Protein AF-A0A925G0N9-F1 (afdb_monomer)

pLDDT: mean 86.99, std 14.01, range [40.0, 98.62]

Foldseek 3Di:
DDDDDDDDDDDDDVVVVVVVVVVVVVVVVVVVVVVVVVVCVVCVVVVVVVVVVVVVVVVVVVVVVVVVVVVVVVVVVVVVVVVVVVVVVVVVVCVVLLVLQLVLLVLLLVLLQLLLPDDPPDPVNVVSVVSNVCSLVHDNVVRDDPQLNVLSVQLVCLVVCNDPCNVDPVSSSVVSNVSSVSNNVSSVVSSCVVVVHPVVVVPDPDDDD

Solvent-accessible surface area (backbone atoms only — 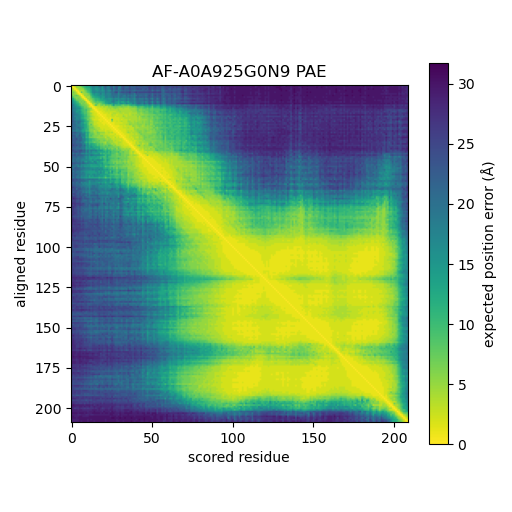not comparable to full-atom values): 11627 Å² total; per-residue (Å²): 136,88,82,87,79,88,82,80,84,84,77,87,53,72,68,60,55,53,52,50,54,51,51,51,51,53,51,51,53,50,52,51,51,53,53,50,55,60,50,49,70,70,45,51,66,56,52,53,51,50,52,53,54,50,51,53,52,51,51,55,56,54,49,62,57,51,53,57,58,51,52,54,52,51,52,52,51,52,48,54,47,48,55,50,51,50,56,48,50,53,52,60,70,46,43,67,58,51,54,51,36,52,52,47,46,49,54,44,35,50,21,36,42,44,45,35,69,46,58,92,86,39,71,66,26,56,55,22,49,53,51,35,50,48,35,67,79,40,72,38,69,79,58,56,52,74,64,36,48,50,32,50,50,51,40,50,32,34,73,72,53,73,30,81,75,18,72,44,74,70,44,26,48,57,44,35,40,53,35,24,52,49,31,41,51,33,43,52,52,53,50,21,61,77,69,76,40,74,63,73,81,66,54,70,100,79,78,75,135

Secondary structure (DSSP, 8-state):
-------------HHHHHHHHHHHHHHHHHHHHHHHHHHHHHHHHHHHHHHHHHHHHHHHHHHHHHHHHHHHHHHHHHHHHHHHHHHHHHHHHHHHHHHHHHHHHHHHHHHHHHHHHS-TT-HHHHHHHHHHHHHHTTGGGGT--HHHHHHHHHHHHHHTT-SGGGSSHHHHHHHHHHHHHHHHHHHHHHHHHHHT--SSTTS-S----

Mean predicted aligned error: 13.62 Å

Radius of gyration: 53.4 Å; Cα contacts (8 Å, |Δi|>4): 105; chains: 1; bounding box: 103×38×160 Å

Sequence (209 aa):
METQSPKDKETNDPVADLQLQKLQLEVESLSAKTKWENSIGRYLPFLTAVIAVAGLWFSNYQFNSKFNAEQTQRAEEVQKQLERDTAARERESRKPFWEKQIALYFEASTSAATIATLPLNHPERKTAEEKFRLLYWGPLALVEDQAVKEAMVQFGSCLDGRSKECDSEIAREVELRNLSLNLANKCRKSISVSWNIDLNSMAMPNEKP

Structure (mmCIF, N/CA/C/O backbone):
data_AF-A0A925G0N9-F1
#
_entry.id   AF-A0A925G0N9-F1
#
loop_
_atom_site.group_PDB
_atom_site.id
_atom_site.type_symbol
_atom_site.label_atom_id
_atom_site.label_alt_id
_atom_site.label_comp_id
_atom_site.label_asym_id
_atom_site.label_entity_id
_atom_site.label_seq_id
_atom_site.pdbx_PDB_ins_code
_atom_site.Cartn_x
_atom_site.Cartn_y
_atom_site.Cartn_z
_atom_site.occupancy
_atom_site.B_iso_or_equiv
_atom_site.auth_seq_id
_atom_site.auth_comp_id
_atom_site.auth_asym_id
_atom_site.auth_atom_id
_atom_site.pdbx_PDB_model_num
ATOM 1 N N . MET A 1 1 ? -80.723 3.391 125.667 1.00 40.00 1 MET A N 1
ATOM 2 C CA . MET A 1 1 ? -79.500 2.572 125.574 1.00 40.00 1 MET A CA 1
ATOM 3 C C . MET A 1 1 ? -78.505 3.352 124.743 1.00 40.00 1 MET A C 1
ATOM 5 O O . MET A 1 1 ? -78.756 3.587 123.569 1.00 40.00 1 MET A O 1
ATOM 9 N N . GLU A 1 2 ? -77.488 3.868 125.426 1.00 41.25 2 GLU A N 1
ATOM 10 C CA . GLU A 1 2 ? -76.334 4.581 124.880 1.00 41.25 2 GLU A CA 1
ATOM 11 C C . GLU A 1 2 ? -75.492 3.695 123.962 1.00 41.25 2 GLU A C 1
ATOM 13 O O . GLU A 1 2 ? -75.309 2.520 124.265 1.00 41.25 2 GLU A O 1
ATOM 18 N N . THR A 1 3 ? -74.885 4.309 122.946 1.00 42.41 3 THR A N 1
ATOM 19 C CA . THR A 1 3 ? -73.450 4.153 122.651 1.00 42.41 3 THR A CA 1
ATOM 20 C C . THR A 1 3 ? -72.942 5.414 121.936 1.00 42.41 3 THR A C 1
ATOM 22 O O . THR A 1 3 ? -73.265 5.679 120.780 1.00 42.41 3 THR A O 1
ATOM 25 N N . GLN A 1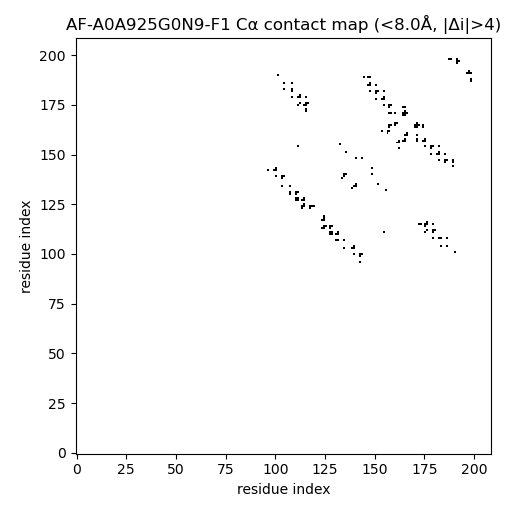 4 ? -72.162 6.229 122.654 1.00 41.41 4 GLN A N 1
ATOM 26 C CA . GLN A 1 4 ? -71.309 7.282 122.093 1.00 41.41 4 GLN A CA 1
ATOM 27 C C . GLN A 1 4 ? -70.029 6.643 121.527 1.00 41.41 4 GLN A C 1
ATOM 29 O O . GLN A 1 4 ? -69.419 5.806 122.186 1.00 41.41 4 GLN A O 1
ATOM 34 N N . SER A 1 5 ? -69.615 7.063 120.328 1.00 41.75 5 SER A N 1
ATOM 35 C CA . SER A 1 5 ? -68.311 6.757 119.717 1.00 41.75 5 SER A CA 1
ATOM 36 C C . SER A 1 5 ? -67.463 8.041 119.687 1.00 41.75 5 SER A C 1
ATOM 38 O O . SER A 1 5 ? -68.023 9.104 119.384 1.00 41.75 5 SER A O 1
ATOM 40 N N . PRO A 1 6 ? -66.163 8.006 120.040 1.00 47.06 6 PRO A N 1
ATOM 41 C CA . PRO A 1 6 ? -65.368 9.207 120.256 1.00 47.06 6 PRO A CA 1
ATOM 42 C C . PRO A 1 6 ? -64.896 9.811 118.926 1.00 47.06 6 PRO A C 1
ATOM 44 O O . PRO A 1 6 ? -64.360 9.127 118.059 1.00 47.06 6 PRO A O 1
ATOM 47 N N . LYS A 1 7 ? -65.116 11.121 118.769 1.00 45.38 7 LYS A N 1
ATOM 48 C CA . LYS A 1 7 ? -64.512 11.946 117.716 1.00 45.38 7 LYS A CA 1
ATOM 49 C C . LYS A 1 7 ? -63.084 12.296 118.126 1.00 45.38 7 LYS A C 1
ATOM 51 O O . LYS A 1 7 ? -62.900 13.201 118.942 1.00 45.38 7 LYS A O 1
ATOM 56 N N . ASP A 1 8 ? -62.106 11.643 117.516 1.00 45.06 8 ASP A N 1
ATOM 57 C CA . ASP A 1 8 ? -60.721 12.099 117.559 1.00 45.06 8 ASP A CA 1
ATOM 58 C C . ASP A 1 8 ? -60.530 13.257 116.570 1.00 45.06 8 ASP A C 1
ATOM 60 O O . ASP A 1 8 ? -60.962 13.217 115.418 1.00 45.06 8 ASP A O 1
ATOM 64 N N . LYS A 1 9 ? -59.955 14.350 117.080 1.00 51.22 9 LYS A N 1
ATOM 65 C CA . LYS A 1 9 ? -59.645 15.573 116.338 1.00 51.22 9 LYS A CA 1
ATOM 66 C C . LYS A 1 9 ? -58.435 15.327 115.441 1.00 51.22 9 LYS A C 1
ATOM 68 O O . LYS A 1 9 ? -57.320 15.182 115.930 1.00 51.22 9 LYS A O 1
ATOM 73 N N . GLU A 1 10 ? -58.672 15.357 114.141 1.00 50.53 10 GLU A N 1
ATOM 74 C CA . GLU A 1 10 ? -57.658 15.379 113.093 1.00 50.53 10 GLU A CA 1
ATOM 75 C C . GLU A 1 10 ? -57.023 16.782 113.035 1.00 50.53 10 GLU A C 1
ATOM 77 O O . GLU A 1 10 ? -57.635 17.759 112.597 1.00 50.53 10 GLU A O 1
ATOM 82 N N . THR A 1 11 ? -55.813 16.924 113.577 1.00 56.38 11 THR A N 1
ATOM 83 C CA . THR A 1 11 ? -54.977 18.118 113.405 1.00 56.38 11 THR A CA 1
ATOM 84 C C . THR A 1 11 ? -54.283 18.047 112.046 1.00 56.38 11 THR A C 1
ATOM 86 O O . THR A 1 11 ? -53.332 17.286 111.892 1.00 56.38 11 THR A O 1
ATOM 89 N N . ASN A 1 12 ? -54.763 18.842 111.084 1.00 62.28 12 ASN A N 1
ATOM 90 C CA . ASN A 1 12 ? -54.131 19.069 109.778 1.00 62.28 12 ASN A CA 1
ATOM 91 C C . ASN A 1 12 ? -52.740 19.703 109.954 1.00 62.28 12 ASN A C 1
ATOM 93 O O . ASN A 1 12 ? -52.640 20.904 110.218 1.00 62.28 12 ASN A O 1
ATOM 97 N N . ASP A 1 13 ? -51.684 18.901 109.807 1.00 67.88 13 ASP A N 1
ATOM 98 C CA . ASP A 1 13 ? -50.297 19.363 109.723 1.00 67.88 13 ASP A CA 1
ATOM 99 C C . ASP A 1 13 ? -49.914 19.563 108.239 1.00 67.88 13 ASP A C 1
ATOM 101 O O . ASP A 1 13 ? -49.691 18.586 107.519 1.00 67.88 13 ASP A O 1
ATOM 105 N N . PRO A 1 14 ? -49.828 20.815 107.747 1.00 73.69 14 PRO A N 1
ATOM 106 C CA . PRO A 1 14 ? -49.604 21.112 106.330 1.00 73.69 14 PRO A CA 1
ATOM 107 C C . PRO A 1 14 ? -48.234 20.641 105.818 1.00 73.69 14 PRO A C 1
ATOM 109 O O . PRO A 1 14 ? -48.024 20.537 104.608 1.00 73.69 14 PRO A O 1
ATOM 112 N N . VAL A 1 15 ? -47.287 20.354 106.719 1.00 77.50 15 VAL A N 1
ATOM 113 C CA . VAL A 1 15 ? -45.967 19.826 106.353 1.00 77.50 15 VAL A CA 1
ATOM 114 C C . VAL A 1 15 ? -46.062 18.350 105.964 1.00 77.50 15 VAL A C 1
ATOM 116 O O . VAL A 1 15 ? -45.375 17.918 105.034 1.00 77.50 15 VAL A O 1
ATOM 119 N N . ALA A 1 16 ? -46.944 17.590 106.618 1.00 77.12 16 ALA A N 1
ATOM 120 C CA . ALA A 1 16 ? -47.178 16.184 106.306 1.00 77.12 16 ALA A CA 1
ATOM 121 C C . ALA A 1 16 ? -47.829 16.017 104.920 1.00 77.12 16 ALA A C 1
ATOM 123 O O . ALA A 1 16 ? -47.394 15.175 104.130 1.00 77.12 16 ALA A O 1
ATOM 124 N N . ASP A 1 17 ? -48.784 16.884 104.578 1.00 77.38 17 ASP A N 1
ATOM 125 C CA . ASP A 1 17 ? -49.449 16.876 103.268 1.00 77.38 17 ASP A CA 1
ATOM 126 C C . ASP A 1 17 ? -48.493 17.230 102.117 1.00 77.38 17 ASP A C 1
ATOM 128 O O . ASP A 1 17 ? -48.529 16.614 101.047 1.00 77.38 17 ASP A O 1
ATOM 132 N N . LEU A 1 18 ? -47.580 18.182 102.338 1.00 83.50 18 LEU A N 1
ATOM 133 C CA . LEU A 1 18 ? -46.551 18.553 101.360 1.00 83.50 18 LEU A CA 1
ATOM 134 C C . LEU A 1 18 ? -45.558 17.414 101.094 1.00 83.50 18 LEU A C 1
ATOM 136 O O . LEU A 1 18 ? -45.156 17.186 99.949 1.00 83.50 18 LEU A O 1
ATOM 140 N N . GLN A 1 19 ? -45.165 16.679 102.136 1.00 83.88 19 GLN A N 1
ATOM 141 C CA . GLN A 1 19 ? -44.289 15.516 101.987 1.00 83.88 19 GLN A CA 1
ATOM 142 C C . GLN A 1 19 ? -44.997 14.361 101.274 1.00 83.88 19 GLN A C 1
ATOM 144 O O . GLN A 1 19 ? -44.384 13.718 100.419 1.00 83.88 19 GLN A O 1
ATOM 149 N N . LEU A 1 20 ? -46.287 14.149 101.550 1.00 81.81 20 LEU A N 1
ATOM 150 C CA . LEU A 1 20 ? -47.113 13.174 100.838 1.00 81.81 20 LEU A CA 1
ATOM 151 C C . LEU A 1 20 ? -47.229 13.499 99.345 1.00 81.81 20 LEU A C 1
ATOM 153 O O . LEU A 1 20 ? -47.003 12.611 98.524 1.00 81.81 20 LEU A O 1
ATOM 157 N N . GLN A 1 21 ? -47.494 14.756 98.974 1.00 86.56 21 GLN A N 1
ATOM 158 C CA . GLN A 1 21 ? -47.540 15.158 97.561 1.00 86.56 21 GLN A CA 1
ATOM 159 C C . GLN A 1 21 ? -46.202 14.955 96.845 1.00 86.56 21 GLN A C 1
ATOM 161 O O . GLN A 1 21 ? -46.170 14.458 95.718 1.00 86.56 21 GLN A O 1
ATOM 166 N N . LYS A 1 22 ? -45.081 15.311 97.483 1.00 88.94 22 LYS A N 1
ATOM 167 C CA . LYS A 1 22 ? -43.756 15.113 96.883 1.00 88.94 22 LYS A CA 1
ATOM 168 C C . LYS A 1 22 ? -43.456 13.629 96.665 1.00 88.94 22 LYS A C 1
ATOM 170 O O . LYS A 1 22 ? -42.991 13.254 95.591 1.00 88.94 22 LYS A O 1
ATOM 175 N N . LEU A 1 23 ? -43.745 12.796 97.663 1.00 84.88 23 LEU A N 1
ATOM 176 C CA . LEU A 1 23 ? -43.582 11.346 97.564 1.00 84.88 23 LEU A CA 1
ATOM 177 C C . LEU A 1 23 ? -44.458 10.760 96.451 1.00 84.88 23 LEU A C 1
ATOM 179 O O . LEU A 1 23 ? -43.991 9.907 95.702 1.00 84.88 23 LEU A O 1
ATOM 183 N N . GLN A 1 24 ? -45.689 11.249 96.284 1.00 86.94 24 GLN A N 1
ATOM 184 C CA . GLN A 1 24 ? -46.567 10.831 95.188 1.00 86.94 24 GLN A CA 1
ATOM 185 C C . GLN A 1 24 ? -45.986 11.189 93.815 1.00 86.94 24 GLN A C 1
ATOM 187 O O . GLN A 1 24 ? -45.952 10.330 92.936 1.00 86.94 24 GLN A O 1
ATOM 192 N N . LEU A 1 25 ? -45.456 12.403 93.645 1.00 86.00 25 LEU A N 1
ATOM 193 C CA . LEU A 1 25 ? -44.821 12.831 92.393 1.00 86.00 25 LEU A CA 1
ATOM 194 C C . LEU A 1 25 ? -43.533 12.051 92.083 1.00 86.00 25 LEU A C 1
ATOM 196 O O . LEU A 1 25 ? -43.296 11.673 90.934 1.00 86.00 25 LEU A O 1
ATOM 200 N N . GLU A 1 26 ? -42.703 11.768 93.090 1.00 85.75 26 GLU A N 1
ATOM 201 C CA . GLU A 1 26 ? -41.502 10.943 92.912 1.00 85.75 26 GLU A CA 1
ATOM 202 C C . GLU A 1 26 ? -41.869 9.503 92.529 1.00 85.75 26 GLU A C 1
ATOM 204 O O . GLU A 1 26 ? -41.309 8.975 91.567 1.00 85.75 26 GLU A O 1
ATOM 209 N N . VAL A 1 27 ? -42.861 8.896 93.188 1.00 84.44 27 VAL A N 1
ATOM 210 C CA . VAL A 1 27 ? -43.359 7.552 92.847 1.00 84.44 27 VAL A CA 1
ATOM 211 C C . VAL A 1 27 ? -43.959 7.519 91.441 1.00 84.44 27 VAL A C 1
ATOM 213 O O . VAL A 1 27 ? -43.695 6.582 90.686 1.00 84.44 27 VAL A O 1
ATOM 216 N N . GLU A 1 28 ? -44.718 8.541 91.046 1.00 85.75 28 GLU A N 1
ATOM 217 C CA . GLU A 1 28 ? -45.320 8.617 89.716 1.00 85.75 28 GLU A CA 1
ATOM 218 C C . GLU A 1 28 ? -44.247 8.752 88.627 1.00 85.75 28 GLU A C 1
ATOM 220 O O . GLU A 1 28 ? -44.262 7.990 87.655 1.00 85.75 28 GLU A O 1
ATOM 225 N N . SER A 1 29 ? -43.252 9.623 88.833 1.00 86.06 29 SER A N 1
ATOM 226 C CA . SER A 1 29 ? -42.127 9.802 87.904 1.00 86.06 29 SER A CA 1
ATOM 227 C C . SER A 1 29 ? -41.248 8.550 87.785 1.00 86.06 29 SER A C 1
ATOM 229 O O . SER A 1 29 ? -40.848 8.175 86.678 1.00 86.06 29 SER A O 1
ATOM 231 N N . LEU A 1 30 ? -41.005 7.845 88.896 1.00 81.31 30 LEU A N 1
ATOM 232 C CA . LEU A 1 30 ? -40.282 6.575 88.902 1.00 81.31 30 LEU A CA 1
ATOM 233 C C . LEU A 1 30 ? -41.087 5.497 88.179 1.00 81.31 30 LEU A C 1
ATOM 235 O O . LEU A 1 30 ? -40.538 4.805 87.326 1.00 81.31 30 LEU A O 1
ATOM 239 N N . SER A 1 31 ? -42.398 5.414 88.420 1.00 81.50 31 SER A N 1
ATOM 240 C CA . SER A 1 31 ? -43.270 4.459 87.727 1.00 81.50 31 SER A CA 1
ATOM 241 C C . SER A 1 31 ? -43.333 4.715 86.216 1.00 81.50 31 SER A C 1
ATOM 243 O O . SER A 1 31 ? -43.353 3.766 85.428 1.00 81.50 31 SER A O 1
ATOM 245 N N . ALA A 1 32 ? -43.312 5.985 85.795 1.00 79.69 32 ALA A N 1
ATOM 246 C CA . ALA A 1 32 ? -43.274 6.376 84.391 1.00 79.69 32 ALA A CA 1
ATOM 247 C C . ALA A 1 32 ? -41.940 5.981 83.740 1.00 79.69 32 ALA A C 1
ATOM 249 O O . ALA A 1 32 ? -41.932 5.432 82.635 1.00 79.69 32 ALA A O 1
ATOM 250 N N . LYS A 1 33 ? -40.822 6.170 84.450 1.00 81.00 33 LYS A N 1
ATOM 251 C CA . LYS A 1 33 ? -39.488 5.765 83.992 1.00 81.00 33 LYS A CA 1
ATOM 252 C C . LYS A 1 33 ? -39.362 4.243 83.862 1.00 81.00 33 LYS A C 1
ATOM 254 O O . LYS A 1 33 ? -38.919 3.758 82.824 1.00 81.00 33 LYS A O 1
ATOM 259 N N . THR A 1 34 ? -39.853 3.481 84.841 1.00 82.19 34 THR A N 1
ATOM 260 C CA . THR A 1 34 ? -39.851 2.008 84.7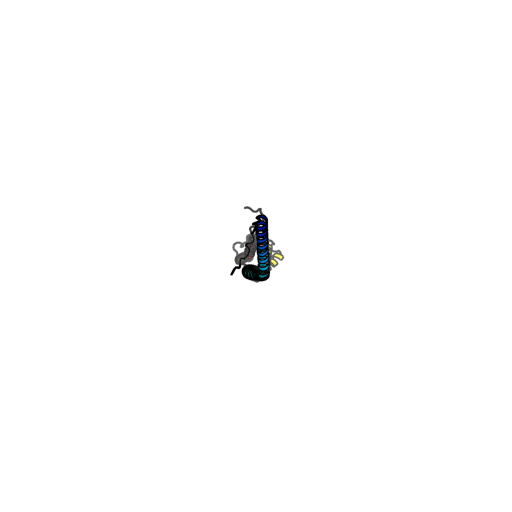93 1.00 82.19 34 THR A CA 1
ATOM 261 C C . THR A 1 34 ? -40.775 1.461 83.697 1.00 82.19 34 THR A C 1
ATOM 263 O O . THR A 1 34 ? -40.439 0.482 83.028 1.00 82.19 34 THR A O 1
ATOM 266 N N . LYS A 1 35 ? -41.928 2.101 83.444 1.00 79.94 35 LYS A N 1
ATOM 267 C CA . LYS A 1 35 ? -42.812 1.747 82.314 1.00 79.94 35 LYS A CA 1
ATOM 268 C C . LYS A 1 35 ? -42.145 1.991 80.959 1.00 79.94 35 LYS A C 1
ATOM 270 O O . LYS A 1 35 ? -42.339 1.191 80.041 1.00 79.94 35 LYS A O 1
ATOM 275 N N . TRP A 1 36 ? -41.368 3.064 80.828 1.00 79.88 36 TRP A N 1
ATOM 276 C CA . TRP A 1 36 ? -40.632 3.377 79.604 1.00 79.88 36 TRP A CA 1
ATOM 277 C C . TRP A 1 36 ? -39.496 2.374 79.348 1.00 79.88 36 TRP A C 1
ATOM 279 O O . TRP A 1 36 ? -39.400 1.839 78.244 1.00 79.88 36 TRP A O 1
ATOM 289 N N . GLU A 1 37 ? -38.723 2.013 80.377 1.00 80.69 37 GLU A N 1
ATOM 290 C CA . GLU A 1 37 ? -37.656 1.000 80.282 1.00 80.69 37 GLU A CA 1
ATOM 291 C C . GLU A 1 37 ? -38.197 -0.387 79.891 1.00 80.69 37 GLU A C 1
ATOM 293 O O . GLU A 1 37 ? -37.686 -1.018 78.961 1.00 80.69 37 GLU A O 1
ATOM 298 N N . ASN A 1 38 ? -39.299 -0.826 80.511 1.00 79.44 38 ASN A N 1
ATOM 299 C CA . ASN A 1 38 ? -39.941 -2.099 80.162 1.00 79.44 38 ASN A CA 1
ATOM 300 C C . ASN A 1 38 ? -40.572 -2.094 78.763 1.00 79.44 38 ASN A C 1
ATOM 302 O O . ASN A 1 38 ? -40.629 -3.134 78.103 1.00 79.44 38 ASN A O 1
ATOM 306 N N . SER A 1 39 ? -41.042 -0.937 78.292 1.00 75.25 39 SER A N 1
ATOM 307 C CA . SER A 1 39 ? -41.597 -0.822 76.942 1.00 75.25 39 SER A CA 1
ATOM 308 C C . SER A 1 39 ? -40.492 -0.903 75.888 1.00 75.25 39 SER A C 1
ATOM 310 O O . SER A 1 39 ? -40.635 -1.637 74.915 1.00 75.25 39 SER A O 1
ATOM 312 N N . ILE A 1 40 ? -39.354 -0.235 76.096 1.00 81.12 40 ILE A N 1
ATOM 313 C CA . ILE A 1 40 ? -38.231 -0.256 75.143 1.00 81.12 40 ILE A CA 1
ATOM 314 C C . ILE A 1 40 ? -37.626 -1.651 75.013 1.00 81.12 40 ILE A C 1
ATOM 316 O O . ILE A 1 40 ? -37.403 -2.113 73.891 1.00 81.12 40 ILE A O 1
ATOM 320 N N . GLY A 1 41 ? -37.417 -2.352 76.133 1.00 78.31 41 GLY A N 1
ATOM 321 C CA . GLY A 1 41 ? -36.842 -3.700 76.125 1.00 78.31 41 GLY A CA 1
ATOM 322 C C . GLY A 1 41 ? -37.651 -4.704 75.296 1.00 78.31 41 GLY A C 1
ATOM 323 O O . GLY A 1 41 ? -37.086 -5.631 74.719 1.00 78.31 41 GLY A O 1
ATOM 324 N N . ARG A 1 42 ? -38.966 -4.488 75.164 1.00 82.56 42 ARG A N 1
ATOM 325 C CA . ARG A 1 42 ? -39.863 -5.363 74.399 1.00 82.56 42 ARG A CA 1
ATOM 326 C C . ARG A 1 42 ? -39.842 -5.098 72.891 1.00 82.56 42 ARG A C 1
ATOM 328 O O . ARG A 1 42 ? -40.061 -6.030 72.121 1.00 82.56 42 ARG A O 1
ATOM 335 N N . TYR A 1 43 ? -39.569 -3.864 72.462 1.00 88.12 43 TYR A N 1
ATOM 336 C CA . TYR A 1 43 ? -39.591 -3.481 71.040 1.00 88.12 43 TYR A CA 1
ATOM 337 C C . TYR A 1 43 ? -38.209 -3.467 70.376 1.00 88.12 43 TYR A C 1
ATOM 339 O O . TYR A 1 43 ? -38.127 -3.569 69.152 1.00 88.12 43 TYR A O 1
ATOM 347 N N . LEU A 1 44 ? -37.127 -3.410 71.159 1.00 87.88 44 LEU A N 1
ATOM 348 C CA . LEU A 1 44 ? -35.748 -3.419 70.661 1.00 87.88 44 LEU A CA 1
ATOM 349 C C . LEU A 1 44 ? -35.438 -4.546 69.641 1.00 87.88 44 LEU A C 1
ATOM 351 O O . LEU A 1 44 ? -34.904 -4.225 68.578 1.00 87.88 44 LEU A O 1
ATOM 355 N N . PRO A 1 45 ? -35.787 -5.833 69.874 1.00 89.44 45 PRO A N 1
ATOM 356 C CA . PRO A 1 45 ? -35.461 -6.910 68.928 1.00 89.44 45 PRO A CA 1
ATOM 357 C C . PRO A 1 45 ? -36.307 -6.876 67.648 1.00 89.44 45 PRO A C 1
ATOM 359 O O . PRO A 1 45 ? -35.866 -7.321 66.590 1.00 89.44 45 PRO A O 1
ATOM 362 N N . PHE A 1 46 ? -37.522 -6.329 67.714 1.00 91.06 46 PHE A N 1
ATOM 363 C CA . PHE A 1 46 ? -38.343 -6.137 66.521 1.00 91.06 46 PHE A CA 1
ATOM 364 C C . PHE A 1 46 ? -37.770 -5.026 65.643 1.00 91.06 46 PHE A C 1
ATOM 366 O O . PHE A 1 46 ? -37.723 -5.167 64.424 1.00 91.06 46 PHE A O 1
ATOM 373 N N . LEU A 1 47 ? -37.270 -3.951 66.258 1.00 90.38 47 LEU A N 1
ATOM 374 C CA . LEU A 1 47 ? -36.650 -2.845 65.536 1.00 90.38 47 LEU A CA 1
ATOM 375 C C . LEU A 1 47 ? -35.398 -3.300 64.767 1.00 90.38 47 LEU A C 1
ATOM 377 O O . LEU A 1 47 ? -35.238 -2.963 63.595 1.00 90.38 47 LEU A O 1
ATOM 381 N N . THR A 1 48 ? -34.534 -4.107 65.391 1.00 91.12 48 THR A N 1
ATOM 382 C CA . THR A 1 48 ? -33.322 -4.633 64.739 1.00 91.12 48 THR A CA 1
ATOM 383 C C . THR A 1 48 ? -33.650 -5.590 63.594 1.00 91.12 48 THR A C 1
ATOM 385 O O . THR A 1 48 ? -33.023 -5.506 62.537 1.00 91.12 48 THR A O 1
ATOM 388 N N . ALA A 1 49 ? -34.667 -6.443 63.755 1.00 93.25 49 ALA A N 1
ATOM 389 C CA . ALA A 1 49 ? -35.142 -7.320 62.687 1.00 93.25 49 ALA A CA 1
ATOM 390 C C . ALA A 1 49 ? -35.673 -6.523 61.482 1.00 93.25 49 ALA A C 1
ATOM 392 O O . ALA A 1 49 ? -35.341 -6.836 60.339 1.00 93.25 49 ALA A O 1
ATOM 393 N N . VAL A 1 50 ? -36.437 -5.452 61.721 1.00 94.94 50 VAL A N 1
ATOM 394 C CA . VAL A 1 50 ? -36.953 -4.577 60.654 1.00 94.94 50 VAL A CA 1
ATOM 395 C C . VAL A 1 50 ? -35.817 -3.872 59.912 1.00 94.94 50 VAL A C 1
ATOM 397 O O . VAL A 1 50 ? -35.823 -3.844 58.682 1.00 94.94 50 VAL A O 1
ATOM 400 N N . ILE A 1 51 ? -34.814 -3.358 60.630 1.00 93.81 51 ILE A N 1
ATOM 401 C CA . ILE A 1 51 ? -33.635 -2.722 60.020 1.00 93.81 51 ILE A CA 1
ATOM 402 C C . ILE A 1 51 ? -32.874 -3.719 59.132 1.00 93.81 51 ILE A C 1
ATOM 404 O O . ILE A 1 51 ? -32.490 -3.373 58.014 1.00 93.81 51 ILE A O 1
ATOM 408 N N . ALA A 1 52 ? -32.698 -4.964 59.585 1.00 94.81 52 ALA A N 1
ATOM 409 C CA . ALA A 1 52 ? -32.016 -6.000 58.809 1.00 94.81 52 ALA A CA 1
ATOM 410 C C . ALA A 1 52 ? -32.769 -6.355 57.512 1.00 94.81 52 ALA A C 1
ATOM 412 O O . ALA A 1 52 ? -32.163 -6.425 56.440 1.00 94.81 52 ALA A O 1
ATOM 413 N N . VAL A 1 53 ? -34.094 -6.523 57.586 1.00 95.19 53 VAL A N 1
ATOM 414 C CA . VAL A 1 53 ? -34.935 -6.810 56.411 1.00 95.19 53 VAL A CA 1
ATOM 415 C C . VAL A 1 53 ? -34.945 -5.629 55.439 1.00 95.19 53 VAL A C 1
ATOM 417 O O . VAL A 1 53 ? -34.804 -5.829 54.232 1.00 95.19 53 VAL A O 1
ATOM 420 N N . ALA A 1 54 ? -35.037 -4.398 55.948 1.00 95.00 54 ALA A N 1
ATOM 421 C CA . ALA A 1 5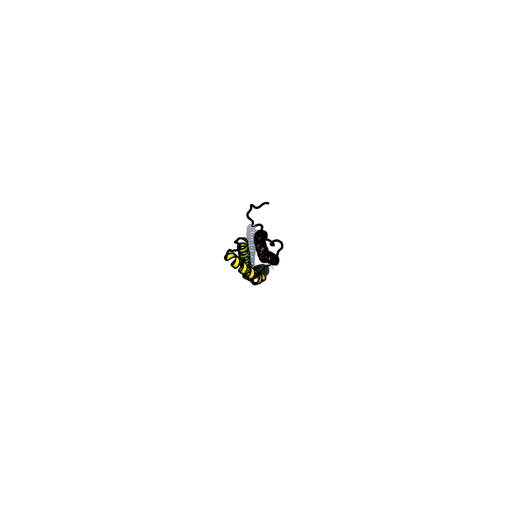4 ? -34.966 -3.191 55.129 1.00 95.00 54 ALA A CA 1
ATOM 422 C C . ALA A 1 54 ? -33.613 -3.067 54.404 1.00 95.00 54 ALA A C 1
ATOM 424 O O . ALA A 1 54 ? -33.582 -2.731 53.220 1.00 95.00 54 ALA A O 1
ATOM 425 N N . GLY A 1 55 ? -32.504 -3.401 55.076 1.00 95.06 55 GLY A N 1
ATOM 426 C CA . GLY A 1 55 ? -31.166 -3.423 54.478 1.00 95.06 55 GLY A CA 1
ATOM 427 C C . GLY A 1 55 ? -31.032 -4.437 53.339 1.00 95.06 55 GLY A C 1
ATOM 428 O O . GLY A 1 55 ? -30.503 -4.103 52.278 1.00 95.06 55 GLY A O 1
ATOM 429 N N . LEU A 1 56 ? -31.568 -5.650 53.515 1.00 95.19 56 LEU A N 1
ATOM 430 C CA . LEU A 1 56 ? -31.599 -6.674 52.462 1.00 95.19 56 LEU A CA 1
ATOM 431 C C . LEU A 1 56 ? -32.448 -6.239 51.263 1.00 95.19 56 LEU A C 1
ATOM 433 O O . LEU A 1 56 ? -32.035 -6.416 50.117 1.00 95.19 56 LEU A O 1
ATOM 437 N N . TRP A 1 57 ? -33.609 -5.633 51.515 1.00 94.69 57 TRP A N 1
ATOM 438 C CA . TRP A 1 57 ? -34.502 -5.161 50.457 1.00 94.69 57 TRP A CA 1
ATOM 439 C C . TRP A 1 57 ? -33.872 -4.014 49.654 1.00 94.69 57 TRP A C 1
ATOM 441 O O . TRP A 1 57 ? -33.860 -4.042 48.422 1.00 94.69 57 TRP A O 1
ATOM 451 N N . PHE A 1 58 ? -33.255 -3.052 50.347 1.00 93.38 58 PHE A N 1
ATOM 452 C CA . PHE A 1 58 ? -32.523 -1.945 49.731 1.00 93.38 58 PHE A CA 1
ATOM 453 C C . PHE A 1 58 ? -31.311 -2.428 48.922 1.00 93.38 58 PHE A C 1
ATOM 455 O O . PHE A 1 58 ? -31.081 -1.954 47.809 1.00 93.38 58 PHE A O 1
ATOM 462 N N . SER A 1 59 ? -30.562 -3.405 49.444 1.00 89.25 59 SER A N 1
ATOM 463 C CA . SER A 1 59 ? -29.427 -4.015 48.745 1.00 89.25 59 SER A CA 1
ATOM 464 C C . SER A 1 59 ? -29.859 -4.693 47.439 1.00 89.25 59 SER A C 1
ATOM 466 O O . SER A 1 59 ? -29.258 -4.443 46.393 1.00 89.25 59 SER A O 1
ATOM 468 N N . ASN A 1 60 ? -30.945 -5.471 47.469 1.00 89.38 60 ASN A N 1
ATOM 469 C CA . ASN A 1 60 ? -31.451 -6.183 46.294 1.00 89.38 60 ASN A CA 1
ATOM 470 C C . ASN A 1 60 ? -31.986 -5.213 45.220 1.00 89.38 60 ASN A C 1
ATOM 472 O O . ASN A 1 60 ? -31.709 -5.364 44.029 1.00 89.38 60 ASN A O 1
ATOM 476 N N . TYR A 1 61 ? -32.664 -4.140 45.645 1.00 91.31 61 TYR A N 1
ATOM 477 C CA . TYR A 1 61 ? -33.111 -3.070 44.748 1.00 91.31 61 TYR A CA 1
ATOM 478 C C . TYR A 1 61 ? -31.935 -2.333 44.079 1.00 91.31 61 TYR A C 1
ATOM 480 O O . TYR A 1 61 ? -31.940 -2.078 42.869 1.00 91.31 61 TYR A O 1
ATOM 488 N N . GLN A 1 62 ? -30.886 -2.018 44.844 1.00 85.81 62 GLN A N 1
ATOM 489 C CA . GLN A 1 62 ? -29.713 -1.323 44.315 1.00 85.81 62 GLN A CA 1
ATOM 490 C C . GLN A 1 62 ? -28.891 -2.210 43.360 1.00 85.81 62 GLN A C 1
ATOM 492 O O . GLN A 1 62 ? -28.336 -1.712 42.381 1.00 85.81 62 GLN A O 1
ATOM 497 N N . PHE A 1 63 ? -28.838 -3.521 43.607 1.00 89.44 63 PHE A N 1
ATOM 498 C CA . PHE A 1 63 ? -28.135 -4.471 42.745 1.00 89.44 63 PHE A CA 1
ATOM 499 C C . PHE A 1 63 ? -28.815 -4.621 41.378 1.00 89.44 63 PHE A C 1
ATOM 501 O O . PHE A 1 63 ? -28.154 -4.520 40.344 1.00 89.44 63 PHE A O 1
ATOM 508 N N . ASN A 1 64 ? -30.144 -4.769 41.362 1.00 80.19 64 ASN A N 1
ATOM 509 C CA . ASN A 1 64 ? -30.901 -4.955 40.122 1.00 80.19 64 ASN A CA 1
ATOM 510 C C . ASN A 1 64 ? -30.820 -3.736 39.180 1.00 80.19 64 ASN A C 1
ATOM 512 O O . ASN A 1 64 ? -30.819 -3.884 37.962 1.00 80.19 64 ASN A O 1
ATOM 516 N N . SER A 1 65 ? -30.713 -2.522 39.728 1.00 81.44 65 SER A N 1
ATOM 517 C CA . SER A 1 65 ? -30.569 -1.296 38.924 1.00 81.44 65 SER A CA 1
ATOM 518 C C . SER A 1 65 ? -29.156 -1.097 38.360 1.00 81.44 65 SER A C 1
ATOM 520 O O . SER A 1 65 ? -29.015 -0.723 37.197 1.00 81.44 65 SER A O 1
ATOM 522 N N . LYS A 1 66 ? -28.105 -1.382 39.142 1.00 78.38 66 LYS A N 1
ATOM 523 C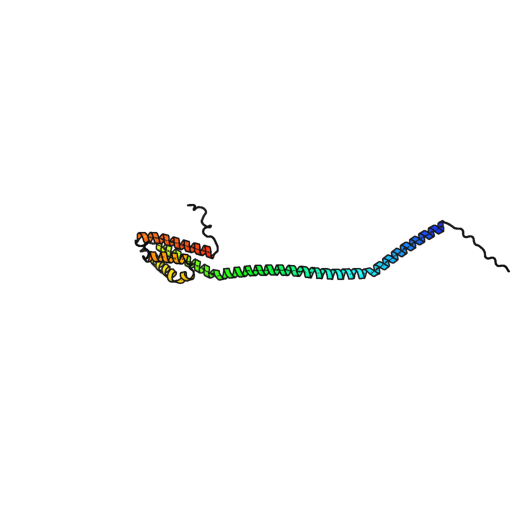 CA . LYS A 1 66 ? -26.705 -1.223 38.705 1.00 78.38 66 LYS A CA 1
ATOM 524 C C . LYS A 1 66 ? -26.285 -2.251 37.657 1.00 78.38 66 LYS A C 1
ATOM 526 O O . LYS A 1 66 ? -25.583 -1.905 36.711 1.00 78.38 66 LYS A O 1
ATOM 531 N N . PHE A 1 67 ? -26.751 -3.490 37.796 1.00 81.38 67 PHE A N 1
ATOM 532 C CA . PHE A 1 67 ? -26.379 -4.581 36.898 1.00 81.38 67 PHE A CA 1
ATOM 533 C C . PHE A 1 67 ? -26.858 -4.346 35.456 1.00 81.38 67 PHE A C 1
ATOM 535 O O . PHE A 1 67 ? -26.116 -4.589 34.506 1.00 81.38 67 PHE A O 1
ATOM 542 N N . ASN A 1 68 ? -28.067 -3.800 35.286 1.00 78.31 68 ASN A N 1
ATOM 543 C CA . ASN A 1 68 ? -28.628 -3.519 33.962 1.00 78.31 68 ASN A CA 1
ATOM 544 C C . ASN A 1 68 ? -27.870 -2.404 33.225 1.00 78.31 68 ASN A C 1
ATOM 546 O O . ASN A 1 68 ? -27.639 -2.521 32.025 1.00 78.31 68 ASN A O 1
ATOM 550 N N . ALA A 1 69 ? -27.444 -1.357 33.940 1.00 83.75 69 ALA A N 1
ATOM 551 C CA . ALA A 1 69 ? -26.678 -0.256 33.352 1.00 83.75 69 ALA A CA 1
ATOM 552 C C . ALA A 1 69 ? -25.256 -0.685 32.940 1.00 83.75 69 ALA A C 1
ATOM 554 O O . ALA A 1 69 ? -24.740 -0.255 31.907 1.00 83.75 69 ALA A O 1
ATOM 555 N N . GLU A 1 70 ? -24.625 -1.561 33.723 1.00 84.38 70 GLU A N 1
ATOM 556 C CA . GLU A 1 70 ? -23.278 -2.057 33.435 1.00 84.38 70 GLU A CA 1
ATOM 557 C C . GLU A 1 70 ? -23.260 -3.031 32.245 1.00 84.38 70 GLU A C 1
ATOM 559 O O . GLU A 1 70 ? -22.355 -2.980 31.413 1.00 84.38 70 GLU A O 1
ATOM 564 N N . GLN A 1 71 ? -24.286 -3.877 32.105 1.00 82.94 71 GLN A N 1
ATOM 565 C CA . GLN A 1 71 ? -24.423 -4.772 30.951 1.00 82.94 71 GLN A CA 1
ATOM 566 C C . GLN A 1 71 ? -24.536 -4.010 29.629 1.00 82.94 71 GLN A C 1
ATOM 568 O O . GLN A 1 71 ? -23.897 -4.397 28.653 1.00 82.94 71 GLN A O 1
ATOM 573 N N . THR A 1 72 ? -25.294 -2.909 29.594 1.00 85.44 72 THR A N 1
ATOM 574 C CA . THR A 1 72 ? -25.400 -2.074 28.389 1.00 85.44 72 THR A CA 1
ATOM 575 C C . THR A 1 72 ? -24.065 -1.443 28.007 1.00 85.44 72 THR A C 1
ATOM 577 O O . THR A 1 72 ? -23.688 -1.484 26.840 1.00 85.44 72 THR A O 1
ATOM 580 N N . GLN A 1 73 ? -23.300 -0.950 28.985 1.00 87.69 73 GLN A N 1
ATOM 581 C CA . GLN A 1 73 ? -21.982 -0.365 28.721 1.00 87.69 73 GLN A CA 1
ATOM 582 C C . GLN A 1 73 ? -20.993 -1.413 28.207 1.00 87.69 73 GLN A C 1
ATOM 584 O O . GLN A 1 73 ? -20.327 -1.194 27.198 1.00 87.69 73 GLN A O 1
ATOM 589 N N . ARG A 1 74 ? -20.951 -2.593 28.837 1.00 86.94 74 ARG A N 1
ATOM 590 C CA . ARG A 1 74 ? -20.095 -3.696 28.383 1.00 86.94 74 ARG A CA 1
ATOM 591 C C . ARG A 1 74 ? -20.484 -4.184 26.989 1.00 86.94 74 ARG A C 1
ATOM 593 O O . ARG A 1 74 ? -19.602 -4.486 26.195 1.00 86.94 74 ARG A O 1
ATOM 600 N N . ALA A 1 75 ? -21.777 -4.247 26.670 1.00 88.94 75 ALA A N 1
ATOM 601 C CA . ALA A 1 75 ? -22.239 -4.628 25.337 1.00 88.94 75 ALA A CA 1
ATOM 602 C C . ALA A 1 75 ? -21.788 -3.617 24.268 1.00 88.94 75 ALA A C 1
ATOM 604 O O . ALA A 1 75 ? -21.287 -4.021 23.220 1.00 88.94 75 ALA A O 1
ATOM 605 N N . GLU A 1 76 ? -21.889 -2.315 24.552 1.00 90.88 76 GLU A N 1
ATOM 606 C CA . GLU A 1 76 ? -21.398 -1.261 23.657 1.00 90.88 76 GLU A CA 1
ATOM 607 C C . GLU A 1 76 ? -19.875 -1.306 23.471 1.00 90.88 76 GLU A C 1
ATOM 609 O O . GLU A 1 76 ? -19.378 -1.138 22.355 1.00 90.88 76 GLU A O 1
ATOM 614 N N . GLU A 1 77 ? -19.119 -1.539 24.544 1.00 91.81 77 GLU A N 1
ATOM 615 C CA . GLU A 1 77 ? -17.661 -1.678 24.486 1.00 91.81 77 GLU A CA 1
ATOM 616 C C . GLU A 1 77 ? -17.239 -2.906 23.681 1.00 91.81 77 GLU A C 1
ATOM 618 O O . GLU A 1 77 ? -16.376 -2.799 22.810 1.00 91.81 77 GLU A O 1
ATOM 623 N N . VAL A 1 78 ? -17.883 -4.052 23.917 1.00 94.12 78 VAL A N 1
ATOM 624 C CA . VAL A 1 78 ? -17.649 -5.286 23.158 1.00 94.12 78 VAL A CA 1
ATOM 625 C C . VAL A 1 78 ? -17.969 -5.073 21.683 1.00 94.12 78 VAL A C 1
ATOM 627 O O . VAL A 1 78 ? -17.204 -5.517 20.831 1.00 94.12 78 VAL A O 1
ATOM 630 N N . GLN A 1 79 ? -19.047 -4.356 21.362 1.00 93.38 79 GLN A N 1
ATOM 631 C CA . GLN A 1 79 ? -19.403 -4.077 19.976 1.00 93.38 79 GLN A CA 1
ATOM 632 C C . GLN A 1 79 ? -18.387 -3.156 19.294 1.00 93.38 79 GLN A C 1
ATOM 634 O O . GLN A 1 79 ? -17.910 -3.476 18.207 1.00 93.38 79 GLN A O 1
ATOM 639 N N . LYS A 1 80 ? -17.963 -2.072 19.956 1.00 93.00 80 LYS A N 1
ATOM 640 C CA . LYS A 1 80 ? -16.887 -1.202 19.447 1.00 93.00 80 LYS A CA 1
ATOM 641 C C . LYS A 1 80 ? -15.575 -1.959 19.276 1.00 93.00 80 LYS A C 1
ATOM 643 O O . LYS A 1 80 ? -14.843 -1.711 18.318 1.00 93.00 80 LYS A O 1
ATOM 648 N N . GLN A 1 81 ? -15.258 -2.864 20.198 1.00 92.69 81 GLN A N 1
ATOM 649 C CA . GLN A 1 81 ? -14.060 -3.687 20.103 1.00 92.69 81 GLN A CA 1
ATOM 650 C C . GLN A 1 81 ? -14.159 -4.657 18.924 1.00 92.69 81 GLN A C 1
ATOM 652 O O . GLN A 1 81 ? -13.218 -4.758 18.147 1.00 92.69 81 GLN A O 1
ATOM 657 N N . LEU A 1 82 ? -15.314 -5.291 18.723 1.00 92.88 82 LEU A N 1
ATOM 658 C CA . LEU A 1 82 ? -15.555 -6.180 17.592 1.00 92.88 82 LEU A CA 1
ATOM 659 C C . LEU A 1 82 ? -15.457 -5.437 16.252 1.00 92.88 82 LEU A C 1
ATOM 661 O O . LEU A 1 82 ? -14.846 -5.944 15.315 1.00 92.88 82 LEU A O 1
ATOM 665 N N . GLU A 1 83 ? -16.003 -4.226 16.152 1.00 91.88 83 GLU A N 1
ATOM 666 C CA . GLU A 1 83 ? -15.876 -3.371 14.963 1.00 91.88 83 GLU A CA 1
ATOM 667 C C . GLU A 1 83 ? -14.413 -2.998 14.681 1.00 91.88 83 GLU A C 1
ATOM 669 O O . GLU A 1 83 ? -13.954 -3.050 13.539 1.00 91.88 83 GLU A O 1
ATOM 674 N N . ARG A 1 84 ? -13.638 -2.674 15.722 1.00 89.81 84 ARG A N 1
ATOM 675 C CA . ARG A 1 84 ? -12.199 -2.406 15.585 1.00 89.81 84 ARG A CA 1
ATOM 676 C C . ARG A 1 84 ? -11.427 -3.646 15.158 1.00 89.81 84 ARG A C 1
ATOM 678 O O . ARG A 1 84 ? -10.599 -3.555 14.255 1.00 89.81 84 ARG A O 1
ATOM 685 N N . ASP A 1 85 ? -11.710 -4.788 15.772 1.00 92.31 85 ASP A N 1
ATOM 686 C CA . ASP A 1 85 ? -11.029 -6.050 15.495 1.00 92.31 85 ASP A CA 1
ATOM 687 C C . ASP A 1 85 ? -11.362 -6.559 14.089 1.00 92.31 85 ASP A C 1
ATOM 689 O O . ASP A 1 85 ? -10.479 -7.037 13.380 1.00 92.31 85 ASP A O 1
ATOM 693 N N . THR A 1 86 ? -12.612 -6.426 13.643 1.00 92.12 86 THR A N 1
ATOM 694 C CA . THR A 1 86 ? -13.019 -6.768 12.270 1.00 92.12 86 THR A CA 1
ATOM 695 C C . THR A 1 86 ? -12.354 -5.846 11.252 1.00 92.12 86 THR A C 1
ATOM 697 O O . THR A 1 86 ? -11.728 -6.343 10.315 1.00 92.12 86 THR A O 1
ATOM 700 N N . ALA A 1 87 ? -12.362 -4.528 11.474 1.00 86.56 87 ALA A N 1
ATOM 701 C CA . ALA A 1 87 ? -11.662 -3.578 10.610 1.00 86.56 87 ALA A CA 1
ATOM 702 C C . ALA A 1 87 ? -10.138 -3.814 10.576 1.00 86.56 87 ALA A C 1
ATOM 704 O O . ALA A 1 87 ? -9.509 -3.671 9.524 1.00 86.56 87 ALA A O 1
ATOM 705 N N . ALA A 1 88 ? -9.528 -4.185 11.706 1.00 87.38 88 ALA A N 1
ATOM 706 C CA . ALA A 1 88 ? -8.111 -4.531 11.786 1.00 87.38 88 ALA A CA 1
ATOM 707 C C . ALA A 1 88 ? -7.803 -5.821 11.011 1.00 87.38 88 ALA A C 1
ATOM 709 O O . ALA A 1 88 ? -6.918 -5.815 10.156 1.00 87.38 88 ALA A O 1
ATOM 710 N N . ARG A 1 89 ? -8.589 -6.885 11.222 1.00 87.50 89 ARG A N 1
ATOM 711 C CA . ARG A 1 89 ? -8.460 -8.159 10.494 1.00 87.50 89 ARG A CA 1
ATOM 712 C C . ARG A 1 89 ? -8.616 -7.978 8.992 1.00 87.50 89 ARG A C 1
ATOM 714 O O . ARG A 1 89 ? -7.853 -8.551 8.222 1.00 87.50 89 ARG A O 1
ATOM 721 N N . GLU A 1 90 ? -9.566 -7.157 8.558 1.00 86.75 90 GLU A N 1
ATOM 722 C CA . GLU A 1 90 ? -9.722 -6.841 7.142 1.00 86.75 90 GLU A CA 1
ATOM 723 C C . GLU A 1 90 ? -8.479 -6.159 6.561 1.00 86.75 90 GLU A C 1
ATOM 725 O O . GLU A 1 90 ? -8.016 -6.531 5.482 1.00 86.75 90 GLU A O 1
ATOM 730 N N . ARG A 1 91 ? -7.901 -5.180 7.269 1.00 84.25 91 ARG A N 1
ATOM 731 C CA . ARG A 1 91 ? -6.658 -4.521 6.836 1.00 84.25 91 ARG A CA 1
ATOM 732 C C . ARG A 1 91 ? -5.491 -5.505 6.780 1.00 84.25 91 ARG A C 1
ATOM 734 O O . ARG A 1 91 ? -4.759 -5.510 5.795 1.00 84.25 91 ARG A O 1
ATOM 741 N N . GLU A 1 92 ? -5.350 -6.360 7.787 1.00 88.00 92 GLU A N 1
ATOM 742 C CA . GLU A 1 92 ? -4.317 -7.401 7.827 1.00 88.00 92 GLU A CA 1
ATOM 743 C C . GLU A 1 92 ? -4.487 -8.424 6.699 1.00 88.00 92 GLU A C 1
ATOM 745 O O . GLU A 1 92 ? -3.503 -8.811 6.074 1.00 88.00 92 GLU A O 1
ATOM 750 N N . SER A 1 93 ? -5.726 -8.795 6.362 1.00 90.00 93 SER A N 1
ATOM 751 C CA . SER A 1 93 ? -6.013 -9.722 5.260 1.00 90.00 93 SER A CA 1
ATOM 752 C C . SER A 1 93 ? -5.642 -9.157 3.883 1.00 90.00 93 SER A C 1
ATOM 754 O O . SER A 1 93 ? -5.246 -9.908 2.994 1.00 90.00 93 SER A O 1
ATOM 756 N N . ARG A 1 94 ? -5.720 -7.828 3.708 1.00 88.44 94 ARG A N 1
ATOM 757 C CA . ARG A 1 94 ? -5.366 -7.130 2.457 1.00 88.44 94 ARG A CA 1
ATOM 758 C C . ARG A 1 94 ? -3.880 -6.781 2.356 1.00 88.44 94 ARG A C 1
ATOM 760 O O . ARG A 1 94 ? -3.380 -6.566 1.253 1.00 88.44 94 ARG A O 1
ATOM 767 N N . LYS A 1 95 ? -3.156 -6.785 3.477 1.00 89.56 95 LYS A N 1
ATOM 768 C CA . LYS A 1 95 ? -1.715 -6.512 3.546 1.00 89.56 95 LYS A CA 1
ATOM 769 C C . LYS A 1 95 ? -0.871 -7.281 2.514 1.00 89.56 95 LYS A C 1
ATOM 771 O O . LYS A 1 95 ? -0.138 -6.614 1.785 1.00 89.56 95 LYS A O 1
ATOM 776 N N . PRO A 1 96 ? -0.972 -8.621 2.370 1.00 91.94 96 PRO A N 1
ATOM 777 C CA . PRO A 1 96 ? -0.138 -9.350 1.410 1.00 91.94 96 PRO A CA 1
ATOM 778 C C . PRO A 1 96 ? -0.391 -8.922 -0.040 1.00 91.94 96 PRO A C 1
ATOM 780 O O . PRO A 1 96 ? 0.537 -8.896 -0.846 1.00 91.94 96 PRO A O 1
ATOM 783 N N . PHE A 1 97 ? -1.627 -8.551 -0.378 1.00 91.56 97 PHE A N 1
ATOM 784 C CA . PHE A 1 97 ? -1.956 -8.049 -1.709 1.00 91.56 97 PHE A CA 1
ATOM 785 C C . PHE A 1 97 ? -1.278 -6.697 -1.971 1.00 91.56 97 PHE A C 1
ATOM 787 O O . PHE A 1 97 ? -0.608 -6.534 -2.989 1.00 91.56 97 PHE A O 1
ATOM 794 N N . TRP A 1 98 ? -1.373 -5.754 -1.028 1.00 91.31 98 TRP A N 1
ATOM 795 C CA . TRP A 1 98 ? -0.742 -4.436 -1.161 1.00 91.31 98 TRP A CA 1
ATOM 796 C C . TRP A 1 98 ? 0.783 -4.503 -1.188 1.00 91.31 98 TRP A C 1
ATOM 798 O O . TRP A 1 98 ? 1.411 -3.780 -1.954 1.00 91.31 98 TRP A O 1
ATOM 808 N N . GLU A 1 99 ? 1.392 -5.386 -0.399 1.00 93.56 99 GLU A N 1
ATOM 809 C CA . GLU A 1 99 ? 2.841 -5.603 -0.437 1.00 93.56 99 GLU A CA 1
ATOM 810 C C . GLU A 1 99 ? 3.295 -6.103 -1.814 1.00 93.56 99 GLU A C 1
ATOM 812 O O . GLU A 1 99 ? 4.287 -5.609 -2.354 1.00 93.56 99 GLU A O 1
ATOM 817 N N . LYS A 1 100 ? 2.542 -7.029 -2.425 1.00 95.25 100 LYS A N 1
ATOM 818 C CA . LYS A 1 100 ? 2.813 -7.487 -3.796 1.00 95.25 100 LYS A CA 1
ATOM 819 C C . LYS A 1 100 ? 2.608 -6.384 -4.826 1.00 95.25 100 LYS A C 1
ATOM 821 O O . LYS A 1 100 ? 3.445 -6.242 -5.712 1.00 95.25 100 LYS A O 1
ATOM 826 N N . GLN A 1 101 ? 1.552 -5.587 -4.689 1.00 95.62 101 GLN A N 1
ATOM 827 C CA . GLN A 1 101 ? 1.297 -4.442 -5.559 1.00 95.62 101 GLN A CA 1
ATOM 828 C C . GLN A 1 101 ? 2.453 -3.436 -5.518 1.00 95.62 101 GLN A C 1
ATOM 830 O O . GLN A 1 101 ? 3.000 -3.086 -6.560 1.00 95.62 101 GLN A O 1
ATOM 835 N N . ILE A 1 102 ? 2.879 -3.032 -4.318 1.00 96.31 102 ILE A N 1
ATOM 836 C CA . ILE A 1 102 ? 3.995 -2.101 -4.120 1.00 96.31 102 ILE A CA 1
ATOM 837 C C . ILE A 1 102 ? 5.284 -2.664 -4.724 1.00 96.31 102 ILE A C 1
ATOM 839 O O . ILE A 1 102 ? 5.973 -1.952 -5.453 1.00 96.31 102 ILE A O 1
ATOM 843 N N . ALA A 1 103 ? 5.602 -3.935 -4.461 1.00 97.56 103 ALA A N 1
ATOM 844 C CA . ALA A 1 103 ? 6.798 -4.570 -5.009 1.00 97.56 103 ALA A CA 1
ATOM 845 C C . ALA A 1 103 ? 6.802 -4.545 -6.546 1.00 97.56 103 ALA A C 1
ATOM 847 O O . ALA A 1 103 ? 7.769 -4.089 -7.154 1.00 97.56 103 ALA A O 1
ATOM 848 N N . LEU A 1 104 ? 5.695 -4.949 -7.177 1.00 98.25 104 LEU A N 1
ATOM 849 C CA . LEU A 1 104 ? 5.570 -4.957 -8.636 1.00 98.25 104 LEU A CA 1
ATOM 850 C C . LEU A 1 104 ? 5.616 -3.541 -9.232 1.00 98.25 104 LEU A C 1
ATOM 852 O O . LEU A 1 104 ? 6.221 -3.343 -10.285 1.00 98.25 104 LEU A O 1
ATOM 856 N N . TYR A 1 105 ? 5.046 -2.546 -8.547 1.00 98.31 105 TYR A N 1
ATOM 857 C CA . TYR A 1 105 ? 5.121 -1.140 -8.953 1.00 98.31 105 TYR A CA 1
ATOM 858 C C . TYR A 1 105 ? 6.555 -0.610 -8.926 1.00 98.31 105 TYR A C 1
ATOM 860 O O . TYR A 1 105 ? 6.971 0.066 -9.870 1.00 98.31 105 TYR A O 1
ATOM 868 N N . PHE A 1 106 ? 7.323 -0.936 -7.881 1.00 98.31 106 PHE A N 1
ATOM 869 C CA . PHE A 1 106 ? 8.744 -0.600 -7.825 1.00 98.31 106 PHE A CA 1
ATOM 870 C C . PHE A 1 106 ? 9.510 -1.272 -8.960 1.00 98.31 106 PHE A C 1
ATOM 872 O O . PHE A 1 106 ? 10.253 -0.602 -9.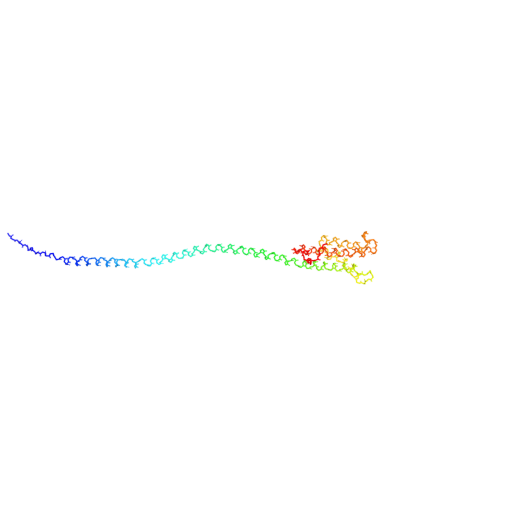669 1.00 98.31 106 PHE A O 1
ATOM 879 N N . GLU A 1 107 ? 9.290 -2.564 -9.197 1.00 98.44 107 GLU A N 1
ATOM 880 C CA . GLU A 1 107 ? 9.971 -3.283 -10.274 1.00 98.44 107 GLU A CA 1
ATOM 881 C C . GLU A 1 107 ? 9.666 -2.711 -11.665 1.00 98.44 107 GLU A C 1
ATOM 883 O O . GLU A 1 107 ? 10.583 -2.568 -12.481 1.00 98.44 107 GLU A O 1
ATOM 888 N N . ALA A 1 108 ? 8.409 -2.351 -11.932 1.00 98.50 108 ALA A N 1
ATOM 889 C CA . ALA A 1 108 ? 7.998 -1.739 -13.192 1.00 98.50 108 ALA A CA 1
ATOM 890 C C . ALA A 1 108 ? 8.623 -0.349 -13.364 1.00 98.50 108 ALA A C 1
ATOM 892 O O . ALA A 1 108 ? 9.232 -0.070 -14.397 1.00 98.50 108 ALA A O 1
ATOM 893 N N . SER A 1 109 ? 8.544 0.491 -12.326 1.00 98.50 109 SER A N 1
ATOM 894 C CA . SER A 1 109 ? 9.116 1.839 -12.337 1.00 98.50 109 SER A CA 1
ATOM 895 C C . SER A 1 109 ? 10.638 1.819 -12.480 1.00 98.50 109 SER A C 1
ATOM 897 O O . SER A 1 109 ? 11.185 2.643 -13.210 1.00 98.50 109 SER A O 1
ATOM 899 N N . THR A 1 110 ? 11.332 0.894 -11.812 1.00 98.62 110 THR A N 1
ATOM 900 C CA . THR A 1 110 ? 12.784 0.732 -11.947 1.00 98.62 110 THR A CA 1
ATOM 901 C C . THR A 1 110 ? 13.145 0.268 -13.350 1.00 98.62 110 THR A C 1
ATOM 903 O O . THR A 1 110 ? 14.023 0.861 -13.963 1.00 98.62 110 THR A O 1
ATOM 906 N N . SER A 1 111 ? 12.442 -0.730 -13.894 1.00 98.62 111 SER A N 1
ATOM 907 C CA . SER A 1 111 ? 12.711 -1.221 -15.253 1.00 98.62 111 SER A CA 1
ATOM 908 C C . SER A 1 111 ? 12.510 -0.111 -16.290 1.00 98.62 111 SER A C 1
ATOM 910 O O . SER A 1 111 ? 13.378 0.100 -17.132 1.00 98.62 111 SER A O 1
ATOM 912 N N . ALA A 1 112 ? 11.421 0.660 -16.185 1.00 98.62 112 ALA A N 1
ATOM 913 C CA . ALA A 1 112 ? 11.163 1.810 -17.051 1.00 98.62 112 ALA A CA 1
ATOM 914 C C . ALA A 1 112 ? 12.258 2.885 -16.939 1.00 98.62 112 ALA A C 1
ATOM 916 O O . ALA A 1 112 ? 12.761 3.360 -17.959 1.00 98.62 112 ALA A O 1
ATOM 917 N N . ALA A 1 113 ? 12.688 3.214 -15.716 1.00 98.62 113 ALA A N 1
ATOM 918 C CA . ALA A 1 113 ? 13.749 4.191 -15.490 1.00 98.62 113 ALA A CA 1
ATOM 919 C C . ALA A 1 113 ? 15.087 3.723 -16.076 1.00 98.62 113 ALA A C 1
ATOM 921 O O . ALA A 1 113 ? 15.780 4.501 -16.731 1.00 98.62 113 ALA A O 1
ATOM 922 N N . THR A 1 114 ? 15.437 2.447 -15.903 1.00 98.56 114 THR A N 1
ATOM 923 C CA . THR A 1 114 ? 16.639 1.844 -16.491 1.00 98.56 114 THR A CA 1
ATOM 924 C C . THR A 1 114 ? 16.604 1.917 -18.020 1.00 98.56 114 THR A C 1
ATOM 926 O O . THR A 1 114 ? 17.584 2.338 -18.631 1.00 98.56 114 THR A O 1
ATOM 929 N N . ILE A 1 115 ? 15.466 1.597 -18.646 1.00 98.31 115 ILE A N 1
ATOM 930 C CA . ILE A 1 115 ? 15.287 1.696 -20.106 1.00 98.31 115 ILE A CA 1
ATOM 931 C C . ILE A 1 115 ? 15.444 3.142 -20.596 1.00 98.31 115 ILE A C 1
ATOM 933 O O . ILE A 1 115 ? 16.082 3.381 -21.619 1.00 98.31 115 ILE A O 1
ATOM 937 N N . ALA A 1 116 ? 14.872 4.106 -19.871 1.00 97.81 116 ALA A N 1
ATOM 938 C CA . ALA A 1 116 ? 14.847 5.513 -20.266 1.00 97.81 116 ALA A CA 1
ATOM 939 C C . ALA A 1 116 ? 16.177 6.262 -20.045 1.00 97.81 116 ALA A C 1
ATOM 941 O O . ALA A 1 116 ? 16.404 7.328 -20.628 1.00 97.81 116 ALA A O 1
ATOM 942 N N . THR A 1 117 ? 17.046 5.745 -19.173 1.00 97.38 117 THR A N 1
ATOM 943 C CA . THR A 1 117 ? 18.299 6.412 -18.778 1.00 97.38 117 THR A CA 1
ATOM 944 C C . THR A 1 117 ? 19.538 5.790 -19.405 1.00 97.38 117 THR A C 1
ATOM 946 O O . THR A 1 117 ? 20.497 6.515 -19.672 1.00 97.38 117 THR A O 1
ATOM 949 N N . LEU A 1 118 ? 19.535 4.481 -19.670 1.00 97.25 118 LEU A N 1
ATOM 950 C CA . LEU A 1 118 ? 20.695 3.800 -20.234 1.00 97.25 118 LEU A CA 1
ATOM 951 C C . LEU A 1 118 ? 20.781 3.940 -21.765 1.00 97.25 118 LEU A C 1
ATOM 953 O O . LEU A 1 118 ? 19.755 3.908 -22.453 1.00 97.25 118 LEU A O 1
ATOM 957 N N . PRO A 1 119 ? 22.003 4.012 -22.328 1.00 94.00 119 PRO A N 1
ATOM 958 C CA . PRO A 1 119 ? 22.211 3.991 -23.775 1.00 94.00 119 PRO A CA 1
ATOM 959 C C . PRO A 1 119 ? 21.633 2.737 -24.442 1.00 94.00 119 PRO A C 1
ATOM 961 O O . PRO A 1 119 ? 21.585 1.668 -23.830 1.00 94.00 119 PRO A O 1
ATOM 964 N N . LEU A 1 120 ? 21.267 2.842 -25.724 1.00 89.69 120 LEU A N 1
ATOM 965 C CA . LEU A 1 120 ? 20.634 1.760 -26.496 1.00 89.69 120 LEU A CA 1
ATOM 966 C C . LEU A 1 120 ? 21.454 0.454 -26.497 1.00 89.69 120 LEU A C 1
ATOM 968 O O . LEU A 1 120 ? 20.900 -0.635 -26.394 1.00 89.69 120 LEU A O 1
ATOM 972 N N . ASN A 1 121 ? 22.784 0.574 -26.537 1.00 92.75 121 ASN A N 1
ATOM 973 C CA . ASN A 1 121 ? 23.711 -0.560 -26.587 1.00 92.75 121 ASN A CA 1
ATOM 974 C C . ASN A 1 121 ? 24.103 -1.109 -25.202 1.00 92.75 121 ASN A C 1
ATOM 976 O O . ASN A 1 121 ? 24.947 -2.000 -25.115 1.00 92.75 121 ASN A O 1
ATOM 980 N N . HIS A 1 122 ? 23.546 -0.575 -24.109 1.00 96.88 122 HIS A N 1
ATOM 981 C CA . HIS A 1 122 ? 23.889 -1.033 -22.766 1.00 96.88 122 HIS A CA 1
ATOM 982 C C . HIS A 1 122 ? 23.240 -2.401 -22.478 1.00 96.88 122 HIS A C 1
ATOM 984 O O . HIS A 1 122 ? 22.022 -2.528 -22.615 1.00 96.88 122 HIS A O 1
ATOM 990 N N . PRO A 1 123 ? 23.988 -3.428 -22.028 1.00 96.19 123 PRO A N 1
ATOM 991 C CA . PRO A 1 123 ? 23.438 -4.774 -21.840 1.00 96.19 123 PRO A CA 1
ATOM 992 C C . PRO A 1 123 ? 22.280 -4.809 -20.832 1.00 96.19 123 PRO A C 1
ATOM 994 O O . PRO A 1 123 ? 21.276 -5.480 -21.063 1.00 96.19 123 PRO A O 1
ATOM 997 N N . GLU A 1 124 ? 22.368 -4.028 -19.752 1.00 97.31 124 GLU A N 1
ATOM 998 C CA . GLU A 1 124 ? 21.304 -3.952 -18.739 1.00 97.31 124 GLU A CA 1
ATOM 999 C C . GLU A 1 124 ? 20.000 -3.346 -19.267 1.00 97.31 124 GLU A C 1
ATOM 1001 O O . GLU A 1 124 ? 18.933 -3.657 -18.739 1.00 97.31 124 GLU A O 1
ATOM 1006 N N . ARG A 1 125 ? 20.052 -2.525 -20.328 1.00 97.44 125 ARG A N 1
ATOM 1007 C CA . ARG A 1 125 ? 18.844 -1.963 -20.939 1.00 97.44 125 ARG A CA 1
ATOM 1008 C C . ARG A 1 125 ? 17.980 -3.069 -21.527 1.00 97.44 125 ARG A C 1
ATOM 1010 O O . ARG A 1 125 ? 16.788 -3.111 -21.251 1.00 97.44 125 ARG A O 1
ATOM 1017 N N . LYS A 1 126 ? 18.583 -4.008 -22.261 1.00 96.88 126 LYS A N 1
ATOM 1018 C CA . LYS A 1 126 ? 17.861 -5.149 -22.840 1.00 96.88 126 LYS A CA 1
ATOM 1019 C C . LYS A 1 126 ? 17.221 -6.021 -21.757 1.00 96.88 126 LYS A C 1
ATOM 1021 O O . LYS A 1 126 ? 16.049 -6.369 -21.866 1.00 96.88 126 LYS A O 1
ATOM 1026 N N . THR A 1 127 ? 17.957 -6.309 -20.684 1.00 98.06 127 THR A N 1
ATOM 1027 C CA . THR A 1 127 ? 17.421 -7.040 -19.526 1.00 98.06 127 THR A CA 1
ATOM 1028 C C . THR A 1 127 ? 16.240 -6.299 -18.893 1.00 98.06 127 THR A C 1
ATOM 1030 O O . THR A 1 127 ? 15.231 -6.914 -18.547 1.00 98.06 127 THR A O 1
ATOM 1033 N N . ALA A 1 128 ? 16.331 -4.972 -18.765 1.00 98.44 128 ALA A N 1
ATOM 1034 C CA . ALA A 1 128 ? 15.241 -4.151 -18.251 1.00 98.44 128 ALA A CA 1
ATOM 1035 C C . ALA A 1 128 ? 14.021 -4.142 -19.187 1.00 98.44 128 ALA A C 1
ATOM 1037 O O . ALA A 1 128 ? 12.897 -4.207 -18.698 1.00 98.44 128 ALA A O 1
ATOM 1038 N N . GLU A 1 129 ? 14.209 -4.133 -20.511 1.00 98.25 129 GLU A N 1
ATOM 1039 C CA . GLU A 1 129 ? 13.114 -4.255 -21.485 1.00 98.25 129 GLU A CA 1
ATOM 1040 C C . GLU A 1 129 ? 12.389 -5.599 -21.382 1.00 98.25 129 GLU A C 1
ATOM 1042 O O . GLU A 1 129 ? 11.158 -5.641 -21.375 1.00 98.25 129 GLU A O 1
ATOM 1047 N N . GLU A 1 130 ? 13.132 -6.702 -21.283 1.00 98.19 130 GLU A N 1
ATOM 1048 C CA . GLU A 1 130 ? 12.562 -8.040 -21.090 1.00 98.19 130 GLU A CA 1
ATOM 1049 C C . GLU A 1 130 ? 11.769 -8.110 -19.781 1.00 98.19 130 GLU A C 1
ATOM 1051 O O . GLU A 1 130 ? 10.628 -8.578 -19.767 1.00 98.19 130 GLU A O 1
ATOM 1056 N N . LYS A 1 131 ? 12.327 -7.558 -18.695 1.00 98.56 131 LYS A N 1
ATOM 1057 C CA . LYS A 1 131 ? 11.647 -7.468 -17.400 1.00 98.56 131 LYS A CA 1
ATOM 1058 C C . LYS A 1 131 ? 10.387 -6.603 -17.466 1.00 98.56 131 LYS A C 1
ATOM 1060 O O . LYS A 1 131 ? 9.341 -7.015 -16.968 1.00 98.56 131 LYS A O 1
ATOM 1065 N N . PHE A 1 132 ? 10.455 -5.437 -18.104 1.00 98.62 132 PHE A N 1
ATOM 1066 C CA . PHE A 1 132 ? 9.307 -4.551 -18.288 1.00 98.62 132 PHE A CA 1
ATOM 1067 C C . PHE A 1 132 ? 8.183 -5.251 -19.062 1.00 98.62 132 PHE A C 1
ATOM 1069 O O . PHE A 1 132 ? 7.033 -5.234 -18.623 1.00 98.62 132 PHE A O 1
ATOM 1076 N N . ARG A 1 133 ? 8.510 -5.932 -20.170 1.00 98.38 133 ARG A N 1
ATOM 1077 C CA . ARG A 1 133 ? 7.538 -6.704 -20.963 1.00 98.38 133 ARG A CA 1
ATOM 1078 C C . ARG A 1 133 ? 6.933 -7.857 -20.163 1.00 98.38 133 ARG A C 1
ATOM 1080 O O . ARG A 1 133 ? 5.727 -8.073 -20.253 1.00 98.38 133 ARG A O 1
ATOM 1087 N N . LEU A 1 134 ? 7.736 -8.567 -19.367 1.00 98.56 134 LEU A N 1
ATOM 1088 C CA . LEU A 1 134 ? 7.248 -9.630 -18.484 1.00 98.56 134 LEU A CA 1
ATOM 1089 C C . LEU A 1 134 ? 6.235 -9.091 -17.467 1.00 98.56 134 LEU A C 1
ATOM 1091 O O . LEU A 1 134 ? 5.184 -9.697 -17.281 1.00 98.56 134 LEU A O 1
ATOM 1095 N N . LEU A 1 135 ? 6.538 -7.959 -16.825 1.00 98.44 135 LEU A N 1
ATOM 1096 C CA . LEU A 1 135 ? 5.631 -7.311 -15.875 1.00 98.44 135 LEU A CA 1
ATOM 1097 C C . LEU A 1 135 ? 4.333 -6.882 -16.567 1.00 98.44 135 LEU A C 1
ATOM 1099 O O . LEU A 1 135 ? 3.256 -7.217 -16.079 1.00 98.44 135 LEU A O 1
ATOM 1103 N N . TYR A 1 136 ? 4.450 -6.215 -17.718 1.00 97.62 136 TYR A N 1
ATOM 1104 C CA . TYR A 1 136 ? 3.331 -5.700 -18.508 1.00 97.62 136 TYR A CA 1
ATOM 1105 C C . TYR A 1 136 ? 2.343 -6.788 -18.946 1.00 97.62 136 TYR A C 1
ATOM 1107 O O . TYR A 1 136 ? 1.135 -6.620 -18.814 1.00 97.62 136 TYR A O 1
ATOM 1115 N N . TRP A 1 137 ? 2.847 -7.922 -19.435 1.00 97.50 137 TRP A N 1
ATOM 1116 C CA . TRP A 1 137 ? 2.012 -9.034 -19.899 1.00 97.50 137 TRP A CA 1
ATOM 1117 C C . TRP A 1 137 ? 1.702 -10.075 -18.815 1.00 97.50 137 TRP A C 1
ATOM 1119 O O . TRP A 1 137 ? 1.074 -11.091 -19.110 1.00 97.50 137 TRP A O 1
ATOM 1129 N N . GLY A 1 138 ? 2.165 -9.864 -17.582 1.00 97.62 138 GLY A N 1
ATOM 1130 C CA . GLY A 1 138 ? 2.156 -10.887 -16.543 1.00 97.62 138 GLY A CA 1
ATOM 1131 C C . GLY A 1 138 ? 1.691 -10.359 -15.187 1.00 97.62 138 GLY A C 1
ATOM 1132 O O . GLY A 1 138 ? 0.538 -9.953 -15.049 1.00 97.62 138 GLY A O 1
ATOM 1133 N N . PRO A 1 139 ? 2.539 -10.418 -14.146 1.00 97.19 139 PRO A N 1
ATOM 1134 C CA . PRO A 1 139 ? 2.097 -10.256 -12.763 1.00 97.19 139 PRO A CA 1
ATOM 1135 C C . PRO A 1 139 ? 1.559 -8.859 -12.432 1.00 97.19 139 PRO A C 1
ATOM 1137 O O . PRO A 1 139 ? 0.736 -8.746 -11.527 1.00 97.19 139 PRO A O 1
ATOM 1140 N N . LEU A 1 140 ? 1.976 -7.803 -13.143 1.00 96.75 140 LEU A N 1
ATOM 1141 C CA . LEU A 1 140 ? 1.497 -6.444 -12.869 1.00 96.75 140 LEU A CA 1
ATOM 1142 C C . LEU A 1 140 ? 0.002 -6.293 -13.193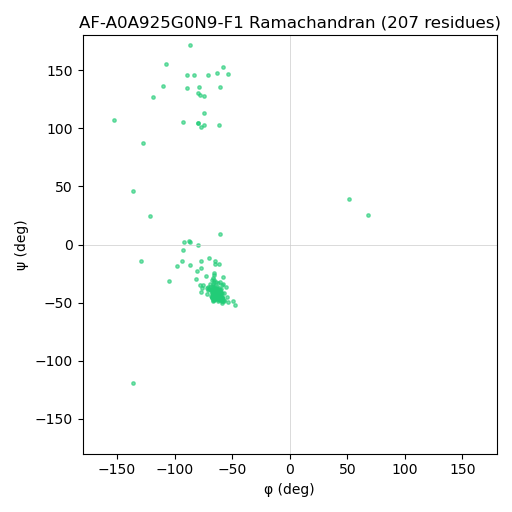 1.00 96.75 140 LEU A C 1
ATOM 1144 O O . LEU A 1 140 ? -0.715 -5.631 -12.447 1.00 96.75 140 LEU A O 1
ATOM 1148 N N . ALA A 1 141 ? -0.488 -7.000 -14.218 1.00 95.94 141 ALA A N 1
ATOM 1149 C CA . ALA A 1 141 ? -1.894 -6.989 -14.629 1.00 95.94 141 ALA A CA 1
ATOM 1150 C C . ALA A 1 141 ? -2.865 -7.502 -13.543 1.00 95.94 141 ALA A C 1
ATOM 1152 O O . ALA A 1 141 ? -4.069 -7.273 -13.632 1.00 95.94 141 ALA A O 1
ATOM 1153 N N . LEU A 1 142 ? -2.361 -8.198 -12.515 1.00 95.81 142 LEU A N 1
ATOM 1154 C CA . LEU A 1 142 ? -3.161 -8.688 -11.386 1.00 95.81 142 LEU A CA 1
ATOM 1155 C C . LEU A 1 142 ? -3.444 -7.612 -10.331 1.00 95.81 142 LEU A C 1
ATOM 1157 O O . LEU A 1 142 ? -4.365 -7.771 -9.531 1.00 95.81 142 LEU A O 1
ATOM 1161 N N . VAL A 1 143 ? -2.610 -6.573 -10.274 1.00 95.38 143 VAL A N 1
ATOM 1162 C CA . VAL A 1 143 ? -2.571 -5.617 -9.155 1.00 95.38 143 VAL A CA 1
ATOM 1163 C C . VAL A 1 143 ? -2.647 -4.158 -9.597 1.00 95.38 143 VAL A C 1
ATOM 1165 O O . VAL A 1 143 ? -2.845 -3.285 -8.753 1.00 95.38 143 VAL A O 1
ATOM 1168 N N . GLU A 1 144 ? -2.452 -3.876 -10.885 1.00 95.88 144 GLU A N 1
ATOM 1169 C CA . GLU A 1 144 ? -2.495 -2.518 -11.410 1.00 95.88 144 GLU A CA 1
ATOM 1170 C C . GLU A 1 144 ? -3.911 -1.944 -11.423 1.00 95.88 144 GLU A C 1
ATOM 1172 O O . GLU A 1 144 ? -4.899 -2.639 -11.666 1.00 95.88 144 GLU A O 1
ATOM 1177 N N . ASP A 1 145 ? -3.999 -0.636 -11.195 1.00 96.25 145 ASP A N 1
ATOM 1178 C CA . ASP A 1 145 ? -5.202 0.109 -11.532 1.00 96.25 145 ASP A CA 1
ATOM 1179 C C . ASP A 1 145 ? -5.167 0.589 -12.988 1.00 96.25 145 ASP A C 1
ATOM 1181 O O . ASP A 1 145 ? -4.159 0.506 -13.697 1.00 96.25 145 ASP A O 1
ATOM 1185 N N . GLN A 1 146 ? -6.298 1.130 -13.432 1.00 97.19 146 GLN A N 1
ATOM 1186 C CA . GLN A 1 146 ? -6.464 1.608 -14.798 1.00 97.19 146 GLN A CA 1
ATOM 1187 C C . GLN A 1 146 ? -5.440 2.692 -15.185 1.00 97.19 146 GLN A C 1
ATOM 1189 O O . GLN A 1 146 ? -4.991 2.725 -16.328 1.00 97.19 146 GLN A O 1
ATOM 1194 N N . ALA A 1 147 ? -5.030 3.556 -14.252 1.00 97.75 147 ALA A N 1
ATOM 1195 C CA . ALA A 1 147 ? -4.106 4.647 -14.548 1.00 97.75 147 ALA A CA 1
ATOM 1196 C C . ALA A 1 147 ? -2.658 4.153 -14.696 1.00 97.75 147 ALA A C 1
ATOM 1198 O O . ALA A 1 147 ? -1.922 4.657 -15.547 1.00 97.75 147 ALA A O 1
ATOM 1199 N N . VAL A 1 148 ? -2.247 3.172 -13.886 1.00 98.25 148 VAL A N 1
ATOM 1200 C CA . VAL A 1 148 ? -0.943 2.502 -14.015 1.00 98.25 148 VAL A CA 1
ATOM 1201 C C . VAL A 1 148 ? -0.886 1.708 -15.316 1.00 98.25 148 VAL A C 1
ATOM 1203 O O . VAL A 1 148 ? 0.071 1.865 -16.077 1.00 98.25 148 VAL A O 1
ATOM 1206 N N . LYS A 1 149 ? -1.947 0.956 -15.630 1.00 98.31 149 LYS A N 1
ATOM 1207 C CA . 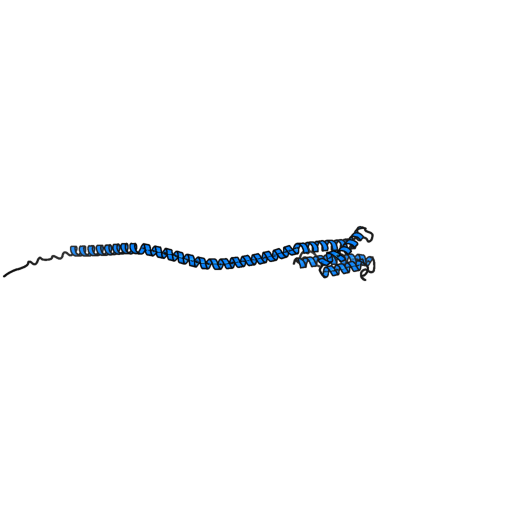LYS A 1 149 ? -2.083 0.230 -16.896 1.00 98.31 149 LYS A CA 1
ATOM 1208 C C . LYS A 1 149 ? -1.893 1.142 -18.104 1.00 98.31 149 LYS A C 1
ATOM 1210 O O . LYS A 1 149 ? -1.121 0.833 -19.008 1.00 98.31 149 LYS A O 1
ATOM 1215 N N . GLU A 1 150 ? -2.581 2.280 -18.131 1.00 98.25 150 GLU A N 1
ATOM 1216 C CA . GLU A 1 150 ? -2.468 3.253 -19.222 1.00 98.25 150 GLU A CA 1
ATOM 1217 C C . GLU A 1 150 ? -1.044 3.796 -19.369 1.00 98.25 150 GLU A C 1
ATOM 1219 O O . GLU A 1 150 ? -0.536 3.876 -20.488 1.00 98.25 150 GLU A O 1
ATOM 1224 N N . ALA A 1 151 ? -0.370 4.110 -18.260 1.00 98.50 151 ALA A N 1
ATOM 1225 C CA . ALA A 1 151 ? 1.018 4.563 -18.296 1.00 98.50 151 ALA A CA 1
ATOM 1226 C C . ALA A 1 151 ? 1.974 3.472 -18.809 1.00 98.50 151 ALA A C 1
ATOM 1228 O O . ALA A 1 151 ? 2.854 3.764 -19.620 1.00 98.50 151 ALA A O 1
ATOM 1229 N N . MET A 1 152 ? 1.773 2.214 -18.407 1.00 98.50 152 MET A N 1
ATOM 1230 C CA . MET A 1 152 ? 2.534 1.072 -18.923 1.00 98.50 152 MET A CA 1
ATOM 1231 C C . MET A 1 152 ? 2.320 0.875 -20.430 1.00 98.50 152 MET A C 1
ATOM 1233 O O . MET A 1 152 ? 3.286 0.670 -21.165 1.00 98.50 152 MET A O 1
ATOM 1237 N N . VAL A 1 153 ? 1.072 0.980 -20.908 1.00 98.19 153 VAL A N 1
ATOM 1238 C CA . VAL A 1 153 ? 0.729 0.898 -22.341 1.00 98.19 153 VAL A CA 1
ATOM 1239 C C . VAL A 1 153 ? 1.424 2.009 -23.127 1.00 98.19 153 VAL A C 1
ATOM 1241 O O . VAL A 1 153 ? 2.009 1.733 -24.172 1.00 98.19 153 VAL A O 1
ATOM 1244 N N . GLN A 1 154 ? 1.376 3.253 -22.641 1.00 97.94 154 GLN A N 1
ATOM 1245 C CA . GLN A 1 154 ? 2.019 4.396 -23.299 1.00 97.94 154 GLN A CA 1
ATOM 1246 C C . GLN A 1 154 ? 3.534 4.199 -23.385 1.00 97.94 154 GLN A C 1
ATOM 1248 O O . GLN A 1 154 ? 4.111 4.325 -24.466 1.00 97.94 154 GLN A O 1
ATOM 1253 N N . PHE A 1 155 ? 4.162 3.806 -22.273 1.00 98.44 155 PHE A N 1
ATOM 1254 C CA . PHE A 1 155 ? 5.591 3.510 -22.233 1.00 98.44 155 PHE A CA 1
ATOM 1255 C C . PHE A 1 155 ? 5.963 2.390 -23.215 1.00 98.44 155 PHE A C 1
ATOM 1257 O O . PHE A 1 155 ? 6.871 2.557 -24.027 1.00 98.44 155 PHE A O 1
ATOM 1264 N N . GLY A 1 156 ? 5.226 1.275 -23.203 1.00 97.38 156 GLY A N 1
ATOM 1265 C CA . GLY A 1 156 ? 5.447 0.152 -24.117 1.00 97.38 156 GLY A CA 1
ATOM 1266 C C . GLY A 1 156 ? 5.230 0.518 -25.589 1.00 97.38 156 GLY A C 1
ATOM 1267 O O . GLY A 1 156 ? 6.011 0.119 -26.446 1.00 97.38 156 GLY A O 1
ATOM 1268 N N . SER A 1 157 ? 4.217 1.332 -25.893 1.00 96.69 157 SER A N 1
ATOM 1269 C CA . SER A 1 157 ? 3.955 1.829 -27.250 1.00 96.69 157 SER A CA 1
ATOM 1270 C C . SER A 1 157 ? 5.114 2.676 -27.781 1.00 96.69 157 SER A C 1
ATOM 1272 O O . SER A 1 157 ? 5.545 2.493 -28.921 1.00 96.69 157 SER A O 1
ATOM 1274 N N . CYS A 1 158 ? 5.655 3.569 -26.947 1.00 96.81 158 CYS A N 1
ATOM 1275 C CA . CYS A 1 158 ? 6.833 4.360 -27.289 1.00 96.81 158 CYS A CA 1
ATOM 1276 C C . CYS A 1 158 ? 8.078 3.479 -27.476 1.00 96.81 158 CYS A C 1
ATOM 1278 O O . CYS A 1 158 ? 8.819 3.649 -28.446 1.00 96.81 158 CYS A O 1
ATOM 1280 N N . LEU A 1 159 ? 8.274 2.499 -26.586 1.00 95.12 159 LEU A N 1
ATOM 1281 C CA . LEU A 1 159 ? 9.390 1.555 -26.642 1.00 95.12 159 LEU A CA 1
ATOM 1282 C C . LEU A 1 159 ? 9.381 0.721 -27.931 1.00 95.12 159 LEU A C 1
ATOM 1284 O O . LEU A 1 159 ? 10.420 0.555 -28.565 1.00 95.12 159 LEU A O 1
ATOM 1288 N N . ASP A 1 160 ? 8.206 0.249 -28.348 1.00 93.56 160 ASP A N 1
ATOM 1289 C CA . ASP A 1 160 ? 8.031 -0.542 -29.569 1.00 93.56 160 ASP A CA 1
ATOM 1290 C C . ASP A 1 160 ? 7.994 0.319 -30.851 1.00 93.56 160 ASP A C 1
ATOM 1292 O O . ASP A 1 160 ? 7.825 -0.218 -31.945 1.00 93.56 160 ASP A O 1
ATOM 1296 N N . GLY A 1 161 ? 8.112 1.650 -30.744 1.00 90.62 161 GLY A N 1
ATOM 1297 C CA . GLY A 1 161 ? 8.048 2.567 -31.890 1.00 90.62 161 GLY A CA 1
ATOM 1298 C C . GLY A 1 161 ? 6.664 2.655 -32.542 1.00 90.62 161 GLY A C 1
ATOM 1299 O O . GLY A 1 161 ? 6.561 2.942 -33.730 1.00 90.62 161 GLY A O 1
ATOM 1300 N N . ARG A 1 162 ? 5.598 2.373 -31.784 1.00 89.69 162 ARG A N 1
ATOM 1301 C CA . ARG A 1 162 ? 4.199 2.446 -32.242 1.00 89.69 162 ARG A CA 1
ATOM 1302 C C . ARG A 1 162 ? 3.538 3.797 -31.949 1.00 89.69 162 ARG A C 1
ATOM 1304 O O . ARG A 1 162 ? 2.465 4.068 -32.485 1.00 89.69 162 ARG A O 1
ATOM 1311 N N . SER A 1 163 ? 4.149 4.626 -31.100 1.00 91.38 163 SER A N 1
ATOM 1312 C CA . SER A 1 163 ? 3.678 5.983 -30.785 1.00 91.38 163 SER A CA 1
ATOM 1313 C C . SER A 1 163 ? 4.276 7.006 -31.743 1.00 91.38 163 SER A C 1
ATOM 1315 O O . SER A 1 163 ? 5.493 7.018 -31.919 1.00 91.38 163 SER A O 1
ATOM 1317 N N . LYS A 1 164 ? 3.443 7.917 -32.262 1.00 86.88 164 LYS A N 1
ATOM 1318 C CA . LYS A 1 164 ? 3.880 9.026 -33.136 1.00 86.88 164 LYS A CA 1
ATOM 1319 C C . LYS A 1 164 ? 4.873 9.956 -32.435 1.00 86.88 164 LYS A C 1
ATOM 1321 O O . LYS A 1 164 ? 5.796 10.494 -33.033 1.00 86.88 164 LYS A O 1
ATOM 1326 N N . GLU A 1 165 ? 4.713 10.109 -31.126 1.00 86.00 165 GLU A N 1
ATOM 1327 C CA . GLU A 1 165 ? 5.583 10.898 -30.253 1.00 86.00 165 GLU A CA 1
ATOM 1328 C C . GLU A 1 165 ? 7.006 10.308 -30.164 1.00 86.00 165 GLU A C 1
ATOM 1330 O O . GLU A 1 165 ? 7.935 10.995 -29.748 1.00 86.00 165 GLU A O 1
ATOM 1335 N N . CYS A 1 166 ? 7.199 9.059 -30.609 1.00 89.44 166 CYS A N 1
ATOM 1336 C CA . CYS A 1 166 ? 8.448 8.300 -30.525 1.00 89.44 166 CYS A CA 1
ATOM 1337 C C . CYS A 1 166 ? 8.981 7.850 -31.902 1.00 89.44 166 CYS A C 1
ATOM 1339 O O . CYS A 1 166 ? 9.739 6.871 -31.993 1.00 89.44 166 CYS A O 1
ATOM 1341 N N . ASP A 1 167 ? 8.599 8.574 -32.963 1.00 88.69 167 ASP A N 1
ATOM 1342 C CA . ASP A 1 167 ? 8.935 8.272 -34.364 1.00 88.69 167 ASP A CA 1
ATOM 1343 C C . ASP A 1 167 ? 10.441 8.384 -34.668 1.00 88.69 167 ASP A C 1
ATOM 1345 O O . ASP A 1 167 ? 10.967 7.632 -35.487 1.00 88.69 167 ASP A O 1
ATOM 1349 N N . SER A 1 168 ? 11.161 9.285 -33.989 1.00 91.06 168 SER A N 1
ATOM 1350 C CA . SER A 1 168 ? 12.623 9.409 -34.105 1.00 91.06 168 SER A CA 1
ATOM 1351 C C . SER A 1 168 ? 13.336 8.894 -32.858 1.00 91.06 168 SER A C 1
ATOM 1353 O O . SER A 1 168 ? 12.773 8.911 -31.765 1.00 91.06 168 SER A O 1
ATOM 1355 N N . GLU A 1 169 ? 14.593 8.472 -33.004 1.00 87.69 169 GLU A N 1
ATOM 1356 C CA . GLU A 1 169 ? 15.412 7.976 -31.888 1.00 87.69 169 GLU A CA 1
ATOM 1357 C C . GLU A 1 169 ? 15.568 9.026 -30.777 1.00 87.69 169 GLU A C 1
ATOM 1359 O O . GLU A 1 169 ? 15.321 8.732 -29.611 1.00 87.69 169 GLU A O 1
ATOM 1364 N N . ILE A 1 170 ? 15.855 10.279 -31.148 1.00 88.00 170 ILE A N 1
ATOM 1365 C CA . ILE A 1 170 ? 15.994 11.395 -30.199 1.00 88.00 170 ILE A CA 1
ATOM 1366 C C . ILE A 1 170 ? 14.668 11.668 -29.477 1.00 88.00 170 ILE A C 1
ATOM 1368 O O . ILE A 1 170 ? 14.649 11.800 -28.253 1.00 88.00 170 ILE A O 1
ATOM 1372 N N . ALA A 1 171 ? 13.552 11.734 -30.215 1.00 89.25 171 ALA A N 1
ATOM 1373 C CA . ALA A 1 171 ? 12.237 11.954 -29.610 1.00 89.25 171 ALA A CA 1
ATOM 1374 C C . ALA A 1 171 ? 11.869 10.813 -28.653 1.00 89.25 171 ALA A C 1
ATOM 1376 O O . ALA A 1 171 ? 11.401 11.064 -27.547 1.00 89.25 171 ALA A O 1
ATOM 1377 N N . ARG A 1 172 ? 12.167 9.568 -29.038 1.00 92.31 172 ARG A N 1
ATOM 1378 C CA . ARG A 1 172 ? 11.927 8.382 -28.216 1.00 92.31 172 ARG A CA 1
ATOM 1379 C C . ARG A 1 172 ? 12.713 8.415 -26.912 1.00 92.31 172 ARG A C 1
ATOM 1381 O O . ARG A 1 172 ? 12.147 8.094 -25.877 1.00 92.31 172 ARG A O 1
ATOM 1388 N N . GLU A 1 173 ? 13.987 8.799 -26.920 1.00 91.44 173 GLU A N 1
ATOM 1389 C CA . GLU A 1 173 ? 14.770 8.884 -25.678 1.00 91.44 173 GLU A CA 1
ATOM 1390 C C . GLU A 1 173 ? 14.216 9.925 -24.701 1.00 91.44 173 GLU A C 1
ATOM 1392 O O . GLU A 1 173 ? 14.114 9.656 -23.502 1.00 91.44 173 GLU A O 1
ATOM 1397 N N . VAL A 1 174 ? 13.834 11.103 -25.204 1.00 93.56 174 VAL A N 1
ATOM 1398 C CA . VAL A 1 174 ? 13.220 12.156 -24.381 1.00 93.56 174 VAL A CA 1
ATOM 1399 C C . VAL A 1 174 ? 11.873 11.687 -23.839 1.00 93.56 174 VAL A C 1
ATOM 1401 O O . VAL A 1 174 ? 11.608 11.801 -22.641 1.00 93.56 174 VAL A O 1
ATOM 1404 N N . GLU A 1 175 ? 11.044 11.104 -24.699 1.00 96.44 175 GLU A N 1
ATOM 1405 C CA . GLU A 1 175 ? 9.694 10.704 -24.330 1.00 96.44 175 GLU A CA 1
ATOM 1406 C C . GLU A 1 175 ? 9.681 9.500 -23.384 1.00 96.44 175 GLU A C 1
ATOM 1408 O O . GLU A 1 175 ? 8.925 9.494 -22.417 1.00 96.44 175 GLU A O 1
ATOM 1413 N N . LEU A 1 176 ? 10.586 8.529 -23.544 1.00 97.19 176 LEU A N 1
ATOM 1414 C CA . LEU A 1 176 ? 10.735 7.424 -22.589 1.00 97.19 176 LEU A CA 1
ATOM 1415 C C . LEU A 1 176 ? 11.064 7.926 -21.176 1.00 97.19 176 LEU A C 1
ATOM 1417 O O . LEU A 1 176 ? 10.579 7.352 -20.202 1.00 97.19 176 LEU A O 1
ATOM 1421 N N . ARG A 1 177 ? 11.832 9.014 -21.025 1.00 97.50 177 ARG A N 1
ATOM 1422 C CA . ARG A 1 177 ? 12.097 9.616 -19.703 1.00 97.50 177 ARG A CA 1
ATOM 1423 C C . ARG A 1 177 ? 10.838 10.232 -19.102 1.00 97.50 177 ARG A C 1
ATOM 1425 O O . ARG A 1 177 ? 10.541 9.976 -17.933 1.00 97.50 177 ARG A O 1
ATOM 1432 N N . ASN A 1 178 ? 10.074 10.974 -19.902 1.00 97.31 178 ASN A N 1
ATOM 1433 C CA . ASN A 1 178 ? 8.799 11.555 -19.476 1.00 97.31 178 ASN A CA 1
ATOM 1434 C C . ASN A 1 178 ? 7.797 10.465 -19.076 1.00 97.31 178 ASN A C 1
ATOM 1436 O O . ASN A 1 178 ? 7.196 10.529 -18.003 1.00 97.31 178 ASN A O 1
ATOM 1440 N N . LEU A 1 179 ? 7.660 9.429 -19.904 1.00 98.25 179 LEU A N 1
ATOM 1441 C CA . LEU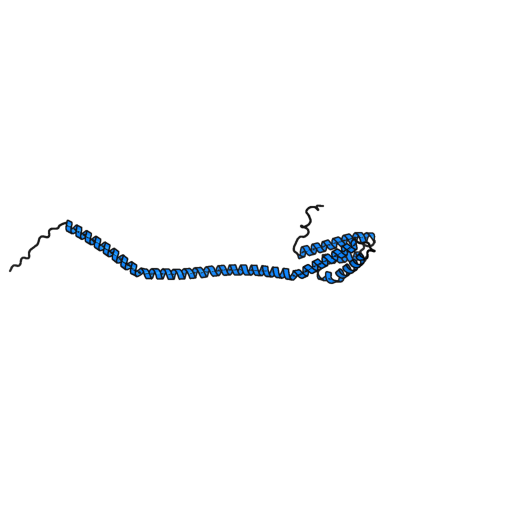 A 1 179 ? 6.762 8.305 -19.663 1.00 98.25 179 LEU A CA 1
ATOM 1442 C C . LEU A 1 179 ? 7.206 7.463 -18.461 1.00 98.25 179 LEU A C 1
ATOM 1444 O O . LEU A 1 179 ? 6.354 7.020 -17.693 1.00 98.25 179 LEU A O 1
ATOM 1448 N N . SER A 1 180 ? 8.515 7.297 -18.235 1.00 98.50 180 SER A N 1
ATOM 1449 C CA . SER A 1 180 ? 9.038 6.642 -17.029 1.00 98.50 180 SER A CA 1
ATOM 1450 C C . SER A 1 180 ? 8.645 7.403 -15.762 1.00 98.50 180 SER A C 1
ATOM 1452 O O . SER A 1 180 ? 8.225 6.789 -14.780 1.00 98.50 180 SER A O 1
ATOM 1454 N N . LEU A 1 181 ? 8.777 8.733 -15.765 1.00 98.19 181 LEU A N 1
ATOM 1455 C CA . LEU A 1 181 ? 8.376 9.568 -14.632 1.00 98.19 181 LEU A CA 1
ATOM 1456 C C . LEU A 1 181 ? 6.855 9.549 -14.437 1.00 98.19 181 LEU A C 1
ATOM 1458 O O . LEU A 1 181 ? 6.370 9.434 -13.312 1.00 98.19 181 LEU A O 1
ATOM 1462 N N . ASN A 1 182 ? 6.093 9.619 -15.530 1.00 98.19 182 ASN A N 1
ATOM 1463 C CA . ASN A 1 182 ? 4.639 9.512 -15.495 1.00 98.19 182 ASN A CA 1
ATOM 1464 C C . ASN A 1 182 ? 4.196 8.178 -14.876 1.00 98.19 182 ASN A C 1
ATOM 1466 O O . ASN A 1 182 ? 3.360 8.183 -13.974 1.00 98.19 182 ASN A O 1
ATOM 1470 N N . LEU A 1 183 ? 4.798 7.053 -15.279 1.00 98.50 183 LEU A N 1
ATOM 1471 C CA . LEU A 1 183 ? 4.528 5.739 -14.692 1.00 98.50 183 LEU A CA 1
ATOM 1472 C C . LEU A 1 183 ? 4.780 5.733 -13.179 1.00 98.50 183 LEU A C 1
ATOM 1474 O O . LEU A 1 183 ? 3.895 5.344 -12.418 1.00 98.50 183 LEU A O 1
ATOM 1478 N N . ALA A 1 184 ? 5.932 6.238 -12.728 1.00 98.06 184 ALA A N 1
ATOM 1479 C CA . ALA A 1 184 ? 6.242 6.354 -11.302 1.00 98.06 184 ALA A CA 1
ATOM 1480 C C . ALA A 1 184 ? 5.190 7.193 -10.549 1.00 98.06 184 ALA A C 1
ATOM 1482 O O . ALA A 1 184 ? 4.737 6.816 -9.465 1.00 98.06 184 ALA A O 1
ATOM 1483 N N . ASN A 1 185 ? 4.737 8.298 -11.148 1.00 97.44 185 ASN A N 1
ATOM 1484 C CA . ASN A 1 185 ? 3.693 9.153 -10.584 1.00 97.44 185 ASN A CA 1
ATOM 1485 C C . ASN A 1 185 ? 2.330 8.449 -10.511 1.00 97.44 185 ASN A C 1
ATOM 1487 O O . ASN A 1 185 ? 1.617 8.606 -9.516 1.00 97.44 185 ASN A O 1
ATOM 1491 N N . LYS A 1 186 ? 1.960 7.649 -11.520 1.00 97.62 186 LYS A N 1
ATOM 1492 C CA . LYS A 1 186 ? 0.734 6.836 -11.473 1.00 97.62 186 LYS A CA 1
ATOM 1493 C C . LYS A 1 186 ? 0.818 5.768 -10.388 1.00 97.62 186 LYS A C 1
ATOM 1495 O O . LYS A 1 186 ? -0.119 5.664 -9.600 1.00 97.62 186 LYS A O 1
ATOM 1500 N N . CYS A 1 187 ? 1.947 5.071 -10.264 1.00 96.56 187 CYS A N 1
ATOM 1501 C CA . CYS A 1 187 ? 2.184 4.112 -9.183 1.00 96.56 187 CYS A CA 1
ATOM 1502 C C . CYS A 1 187 ? 2.077 4.777 -7.801 1.00 96.56 187 CYS A C 1
ATOM 1504 O O . CYS A 1 187 ? 1.370 4.278 -6.926 1.00 96.56 187 CYS A O 1
ATOM 1506 N N . ARG A 1 188 ? 2.705 5.947 -7.609 1.00 95.19 188 ARG A N 1
ATOM 1507 C CA . ARG A 1 188 ? 2.611 6.724 -6.359 1.00 95.19 188 ARG A CA 1
ATOM 1508 C C . ARG A 1 188 ? 1.168 7.100 -6.036 1.00 95.19 188 ARG A C 1
ATOM 1510 O O . ARG A 1 188 ? 0.729 6.924 -4.902 1.00 95.19 188 ARG A O 1
ATOM 1517 N N . LYS A 1 189 ? 0.423 7.604 -7.022 1.00 94.56 189 LYS A N 1
ATOM 1518 C CA . LYS A 1 189 ? -0.985 7.978 -6.841 1.00 94.56 189 LYS A CA 1
ATOM 1519 C C . LYS A 1 189 ? -1.852 6.762 -6.506 1.00 94.56 189 LYS A C 1
ATOM 1521 O O . LYS A 1 189 ? -2.676 6.849 -5.604 1.00 94.56 189 LYS A O 1
ATOM 1526 N N . SER A 1 190 ? -1.633 5.639 -7.182 1.00 94.31 190 SER A N 1
ATOM 1527 C CA . SER A 1 190 ? -2.322 4.371 -6.927 1.00 94.31 190 SER A CA 1
ATOM 1528 C C . SER A 1 190 ? -2.140 3.905 -5.475 1.00 94.31 190 SER A C 1
ATOM 1530 O O . SER A 1 190 ? -3.119 3.655 -4.772 1.00 94.31 190 SER A O 1
ATOM 1532 N N . ILE A 1 191 ? -0.895 3.922 -4.978 1.00 93.06 191 ILE A N 1
ATOM 1533 C CA . ILE A 1 191 ? -0.564 3.604 -3.578 1.00 93.06 191 ILE A CA 1
ATOM 1534 C C . ILE A 1 191 ? -1.217 4.611 -2.616 1.00 93.06 191 ILE A C 1
ATOM 1536 O O . ILE A 1 191 ? -1.803 4.228 -1.610 1.00 93.06 191 ILE A O 1
ATOM 1540 N N . SER A 1 192 ? -1.155 5.908 -2.919 1.00 90.62 192 SER A N 1
ATOM 1541 C CA . SER A 1 192 ? -1.778 6.956 -2.099 1.00 90.62 192 SER A CA 1
ATOM 1542 C C . SER A 1 192 ? -3.274 6.691 -1.874 1.00 90.62 192 SER A C 1
ATOM 1544 O O . SER A 1 192 ? -3.749 6.740 -0.737 1.00 90.62 192 SER A O 1
ATOM 1546 N N . VAL A 1 193 ? -4.000 6.316 -2.934 1.00 88.00 193 VAL A N 1
ATOM 1547 C CA . VAL A 1 193 ? -5.421 5.953 -2.838 1.00 88.00 193 VAL A CA 1
ATOM 1548 C C . VAL A 1 193 ? -5.619 4.663 -2.040 1.00 88.00 193 VAL A C 1
ATOM 1550 O O . VAL A 1 193 ? -6.472 4.634 -1.155 1.00 88.00 193 VAL A O 1
ATOM 1553 N N . SER A 1 194 ? -4.833 3.610 -2.293 1.00 83.69 194 SER A N 1
ATOM 1554 C CA . SER A 1 194 ? -5.031 2.313 -1.626 1.00 83.69 194 SER A CA 1
ATOM 1555 C C . SER A 1 194 ? -4.746 2.355 -0.121 1.00 83.69 194 SER A C 1
ATOM 1557 O O . SER A 1 194 ? -5.359 1.607 0.639 1.00 83.69 194 SER A O 1
ATOM 1559 N N . TRP A 1 195 ? -3.850 3.241 0.320 1.00 82.38 195 TRP A N 1
ATOM 1560 C CA . TRP A 1 195 ? -3.513 3.431 1.734 1.00 82.38 195 TRP A CA 1
ATOM 1561 C C . TRP A 1 195 ? -4.334 4.530 2.418 1.00 82.38 195 TRP A C 1
ATOM 1563 O O . TRP A 1 195 ? -4.218 4.695 3.631 1.00 82.38 195 TRP A O 1
ATOM 1573 N N . ASN A 1 196 ? -5.175 5.262 1.675 1.00 82.19 196 ASN A N 1
ATOM 1574 C CA . ASN A 1 196 ? -5.882 6.452 2.158 1.00 82.19 196 ASN A CA 1
ATOM 1575 C C . ASN A 1 196 ? -4.927 7.475 2.812 1.00 82.19 196 ASN A C 1
ATOM 1577 O O . ASN A 1 196 ? -5.224 8.067 3.850 1.00 82.19 196 ASN A O 1
ATOM 1581 N N . ILE A 1 197 ? -3.746 7.639 2.213 1.00 80.88 197 ILE A N 1
ATOM 1582 C CA . ILE A 1 197 ? -2.715 8.591 2.628 1.00 80.88 197 ILE A CA 1
ATOM 1583 C C . ILE A 1 197 ? -2.513 9.538 1.460 1.00 80.88 197 ILE A C 1
ATOM 1585 O O . ILE A 1 197 ? -2.233 9.075 0.359 1.00 80.88 197 ILE A O 1
ATOM 1589 N N . ASP A 1 198 ? -2.596 10.847 1.672 1.00 79.00 198 ASP A N 1
ATOM 1590 C CA . ASP A 1 198 ? -2.213 11.808 0.640 1.00 79.00 198 ASP A CA 1
ATOM 1591 C C . ASP A 1 198 ? -0.683 11.911 0.562 1.00 79.00 198 ASP A C 1
ATOM 1593 O O . ASP A 1 198 ? -0.035 12.556 1.382 1.00 79.00 198 ASP A O 1
ATOM 1597 N N . LEU A 1 199 ? -0.088 11.246 -0.430 1.00 78.75 199 LEU A N 1
ATOM 1598 C CA . LEU A 1 199 ? 1.358 11.305 -0.638 1.00 78.75 199 LEU A CA 1
ATOM 1599 C C . LEU A 1 199 ? 1.793 12.614 -1.305 1.00 78.75 199 LEU A C 1
ATOM 1601 O O . LEU A 1 199 ? 2.990 12.894 -1.317 1.00 78.75 199 LEU A O 1
ATOM 1605 N N . ASN A 1 200 ? 0.884 13.409 -1.876 1.00 71.81 200 ASN A N 1
ATOM 1606 C CA . ASN A 1 200 ? 1.251 14.674 -2.516 1.00 71.81 200 ASN A CA 1
ATOM 1607 C C . ASN A 1 200 ? 1.499 15.770 -1.475 1.00 71.81 200 ASN A C 1
ATOM 1609 O O . ASN A 1 200 ? 2.428 16.555 -1.639 1.00 71.81 200 ASN A O 1
ATOM 1613 N N . SER A 1 201 ? 0.751 15.774 -0.367 1.00 74.44 201 SER A N 1
ATOM 1614 C CA . SER A 1 201 ? 1.014 16.669 0.772 1.00 74.44 201 SER A CA 1
ATOM 1615 C C . SER A 1 201 ? 2.280 16.324 1.560 1.00 74.44 201 SER A C 1
ATOM 1617 O O . SER A 1 201 ? 2.741 17.139 2.353 1.00 74.44 201 SER A O 1
ATOM 1619 N N . MET A 1 202 ? 2.887 15.159 1.312 1.00 67.12 202 MET A N 1
ATOM 1620 C CA . MET A 1 202 ? 4.195 14.783 1.865 1.00 67.12 202 MET A CA 1
ATOM 1621 C C . MET A 1 202 ? 5.381 15.277 1.021 1.00 67.12 202 MET A C 1
ATOM 1623 O O . MET A 1 202 ? 6.530 14.970 1.344 1.00 67.12 202 MET A O 1
ATOM 1627 N N . ALA A 1 203 ? 5.138 16.009 -0.073 1.00 60.09 203 ALA A N 1
ATOM 1628 C CA . ALA A 1 203 ? 6.208 16.688 -0.795 1.00 60.09 203 ALA A CA 1
ATOM 1629 C C . ALA A 1 203 ? 6.904 17.702 0.132 1.00 60.09 203 ALA A C 1
ATOM 1631 O O . ALA A 1 203 ? 6.254 18.426 0.886 1.00 60.09 203 ALA A O 1
ATOM 1632 N N . MET A 1 204 ? 8.240 17.715 0.102 1.00 52.19 204 MET A N 1
ATOM 1633 C CA . MET A 1 204 ? 9.064 18.600 0.929 1.00 52.19 204 MET A CA 1
ATOM 1634 C C . MET A 1 204 ? 8.641 20.072 0.740 1.00 52.19 204 MET A C 1
ATOM 1636 O O . MET A 1 204 ? 8.280 20.436 -0.378 1.00 52.19 204 MET A O 1
ATOM 1640 N N . PRO A 1 205 ? 8.723 20.939 1.773 1.00 51.66 205 PRO A N 1
ATOM 1641 C CA . PRO A 1 205 ? 8.097 22.272 1.790 1.00 51.66 205 PRO A CA 1
ATOM 1642 C C . PRO A 1 205 ? 8.513 23.304 0.720 1.00 51.66 205 PRO A C 1
ATOM 1644 O O . PRO A 1 205 ? 8.120 24.457 0.854 1.00 51.66 205 PRO A O 1
ATOM 1647 N N . ASN A 1 206 ? 9.291 22.963 -0.313 1.00 53.66 206 ASN A N 1
ATOM 1648 C CA . ASN A 1 206 ? 9.944 23.938 -1.195 1.00 53.66 206 ASN A CA 1
ATOM 1649 C C . ASN A 1 206 ? 9.861 23.618 -2.700 1.00 53.66 206 ASN A C 1
ATOM 1651 O O . ASN A 1 206 ? 10.844 23.787 -3.411 1.00 53.66 206 ASN A O 1
ATOM 1655 N N . GLU A 1 207 ? 8.695 23.237 -3.214 1.00 50.91 207 GLU A N 1
ATOM 1656 C CA . GLU A 1 207 ? 8.389 23.436 -4.640 1.00 50.91 207 GLU A CA 1
ATOM 1657 C C . GLU A 1 207 ? 7.049 24.167 -4.760 1.00 50.91 207 GLU A C 1
ATOM 1659 O O . GLU A 1 207 ? 5.975 23.572 -4.828 1.00 50.91 207 GLU A O 1
ATOM 1664 N N . LYS A 1 208 ? 7.117 25.503 -4.720 1.00 41.47 208 LYS A N 1
ATOM 1665 C CA . LYS A 1 208 ? 6.100 26.352 -5.346 1.00 41.47 208 LYS A CA 1
ATOM 1666 C C . LYS A 1 208 ? 6.529 26.619 -6.796 1.00 41.47 208 LYS A C 1
ATOM 1668 O O . LYS A 1 208 ? 7.736 26.693 -7.026 1.00 41.47 208 LYS A O 1
ATOM 1673 N N . PRO A 1 209 ? 5.564 26.737 -7.726 1.00 50.84 209 PRO A N 1
ATOM 1674 C CA . PRO A 1 209 ? 5.829 27.032 -9.133 1.00 50.84 209 PRO A CA 1
ATOM 1675 C C . PRO A 1 209 ? 6.562 28.362 -9.327 1.00 50.84 209 PRO A C 1
ATOM 1677 O O . PRO A 1 209 ? 6.370 29.272 -8.483 1.00 50.84 209 PRO A O 1
#